Protein AF-A0A3P7LMU7-F1 (afdb_monomer_lite)

Foldseek 3Di:
DPVVVVCLCPVQQNPDCVVPDFWDDWDFPQDDVPDTDIDTDGDPSSVVSCLPRRVVSNVVCCVVVVHDDDDADDPVVVVVCVPPVVVVVVVVCVVVVHDDDDDHDPDLLLVLQQVLLVVVVVVQVVVCVVVVHDAFDWDADSSFIDTHPDDTHGSLLVCLLVVHDCVVPDGDDSVVNDDPVSVVVSVVSPPPDDDDDDDDD

Structure (mmCIF, N/CA/C/O backbone):
data_AF-A0A3P7LMU7-F1
#
_entry.id   AF-A0A3P7LMU7-F1
#
loop_
_atom_site.group_PDB
_atom_site.id
_atom_site.type_symbol
_atom_site.label_atom_id
_atom_site.label_alt_id
_atom_site.label_comp_id
_atom_site.label_asym_id
_atom_site.label_entity_id
_atom_site.label_seq_id
_atom_site.pdbx_PDB_ins_code
_atom_site.Cartn_x
_atom_site.Cartn_y
_atom_site.Cartn_z
_atom_site.occupancy
_atom_site.B_iso_or_equiv
_atom_site.auth_seq_id
_atom_site.auth_comp_id
_atom_site.auth_asym_id
_atom_site.auth_atom_id
_atom_site.pdbx_PDB_model_num
ATOM 1 N N . MET A 1 1 ? -26.182 -5.063 12.208 1.00 51.88 1 MET A N 1
ATOM 2 C CA . MET A 1 1 ? -24.805 -4.796 11.741 1.00 51.88 1 MET A CA 1
ATOM 3 C C . MET A 1 1 ? -24.409 -5.982 10.878 1.00 51.88 1 MET A C 1
ATOM 5 O O . MET A 1 1 ? -24.945 -7.054 11.130 1.00 51.88 1 MET A O 1
ATOM 9 N N . ASP A 1 2 ? -23.592 -5.814 9.837 1.00 65.56 2 ASP A N 1
ATOM 10 C CA . ASP A 1 2 ? -23.111 -6.974 9.072 1.00 65.56 2 ASP A CA 1
ATOM 11 C C . ASP A 1 2 ? -22.346 -7.898 10.026 1.00 65.56 2 ASP A C 1
ATOM 13 O O . ASP A 1 2 ? -21.395 -7.441 10.662 1.00 65.56 2 ASP A O 1
ATOM 17 N N . LYS A 1 3 ? -22.766 -9.165 10.143 1.00 76.19 3 LYS A N 1
ATOM 18 C CA . LYS A 1 3 ? -22.194 -10.152 11.081 1.00 76.19 3 LYS A CA 1
ATOM 19 C C . LYS A 1 3 ? -20.666 -10.222 10.979 1.00 76.19 3 LYS A C 1
ATOM 21 O O . LYS A 1 3 ? -19.974 -10.316 11.978 1.00 76.19 3 LYS A O 1
ATOM 26 N N . LEU A 1 4 ? -20.142 -10.048 9.768 1.00 74.19 4 LEU A N 1
ATOM 27 C CA . LEU A 1 4 ? -18.712 -10.014 9.477 1.00 74.19 4 LEU A CA 1
ATOM 28 C C . LEU A 1 4 ? -17.956 -8.876 10.186 1.00 74.19 4 LEU A C 1
ATOM 30 O O . LEU A 1 4 ? -16.828 -9.071 10.629 1.00 74.19 4 LEU A O 1
ATOM 34 N N . LEU A 1 5 ? -18.543 -7.681 10.283 1.00 77.44 5 LEU A N 1
ATOM 35 C CA . LEU A 1 5 ? -17.909 -6.554 10.977 1.00 77.44 5 LEU A CA 1
ATOM 36 C C . LEU A 1 5 ? -18.019 -6.694 12.492 1.00 77.44 5 LEU A C 1
ATOM 38 O O . LEU A 1 5 ? -17.134 -6.243 13.213 1.00 77.44 5 LEU A O 1
ATOM 42 N N . GLU A 1 6 ? -19.085 -7.325 12.968 1.00 81.31 6 GLU A N 1
ATOM 43 C CA . GLU A 1 6 ? -19.232 -7.666 14.378 1.00 81.31 6 GLU A CA 1
ATOM 44 C C . GLU A 1 6 ? -18.175 -8.697 14.789 1.00 81.31 6 GLU A C 1
ATOM 46 O O . GLU A 1 6 ? -17.371 -8.399 15.668 1.00 81.31 6 GLU A O 1
ATOM 51 N N . ASP A 1 7 ? -18.057 -9.803 14.047 1.00 80.31 7 ASP A N 1
ATOM 52 C CA . ASP A 1 7 ? -17.030 -10.831 14.250 1.00 80.31 7 ASP A CA 1
ATOM 53 C C . ASP A 1 7 ? -15.611 -10.233 14.150 1.00 80.31 7 ASP A C 1
ATOM 55 O O . ASP A 1 7 ? -14.725 -10.550 14.948 1.00 80.31 7 ASP A O 1
ATOM 59 N N . LEU A 1 8 ? -15.386 -9.300 13.214 1.00 79.75 8 LEU A N 1
ATOM 60 C CA . LEU A 1 8 ? -14.123 -8.566 13.128 1.00 79.75 8 LEU A CA 1
ATOM 61 C C . LEU A 1 8 ? -13.849 -7.777 14.412 1.00 79.75 8 LEU A C 1
ATOM 63 O O . LEU A 1 8 ? -12.741 -7.846 14.936 1.00 79.75 8 LEU A O 1
ATOM 67 N N . ALA A 1 9 ? -14.820 -7.022 14.925 1.00 82.94 9 ALA A N 1
ATOM 68 C CA . ALA A 1 9 ? -14.636 -6.246 16.145 1.00 82.94 9 ALA A CA 1
ATOM 69 C C . ALA A 1 9 ? -14.411 -7.132 17.373 1.00 82.94 9 ALA A C 1
ATOM 71 O O . ALA A 1 9 ? -13.505 -6.841 18.152 1.00 82.94 9 ALA A O 1
ATOM 72 N N . THR A 1 10 ? -15.222 -8.169 17.567 1.00 83.00 10 THR A N 1
ATOM 73 C CA . THR A 1 10 ? -15.293 -8.907 18.834 1.00 83.00 10 THR A CA 1
ATOM 74 C C . THR A 1 10 ? -14.369 -10.115 18.863 1.00 83.00 10 THR A C 1
ATOM 76 O O . THR A 1 10 ? -13.586 -10.253 19.799 1.00 83.00 10 THR A O 1
ATOM 79 N N . GLU A 1 11 ? -14.404 -10.955 17.831 1.00 81.00 11 GLU A N 1
ATOM 80 C CA . GLU A 1 11 ? -13.678 -12.229 17.811 1.00 81.00 11 GLU A CA 1
ATOM 81 C C . GLU A 1 11 ? -12.221 -12.039 17.383 1.00 81.00 11 GLU A C 1
ATOM 83 O O . GLU A 1 11 ? -11.302 -12.613 17.972 1.00 81.00 11 GLU A O 1
ATOM 88 N N . ILE A 1 12 ? -12.000 -11.196 16.370 1.00 79.81 12 ILE A N 1
ATOM 89 C CA . ILE A 1 12 ? -10.678 -11.008 15.762 1.00 79.81 12 ILE A CA 1
ATOM 90 C C . ILE A 1 12 ? -9.907 -9.905 16.484 1.00 79.81 12 ILE A C 1
ATOM 92 O O . ILE A 1 12 ? -8.813 -10.123 17.002 1.00 79.81 12 ILE A O 1
ATOM 96 N N . ILE A 1 13 ? -10.479 -8.702 16.519 1.00 85.19 13 ILE A N 1
ATOM 97 C CA . ILE A 1 13 ? -9.818 -7.509 17.052 1.00 85.19 13 ILE A CA 1
ATOM 98 C C . ILE A 1 13 ? -9.992 -7.395 18.566 1.00 85.19 13 ILE A C 1
ATOM 100 O O . ILE A 1 13 ? -9.208 -6.698 19.200 1.00 85.19 13 ILE A O 1
ATOM 104 N N . LYS A 1 14 ? -10.962 -8.096 19.166 1.00 88.75 14 LYS A N 1
ATOM 105 C CA . LYS A 1 14 ? -11.243 -8.065 20.613 1.00 88.75 14 LYS A CA 1
ATOM 106 C C . LYS A 1 14 ? -11.451 -6.644 21.144 1.00 88.75 14 LYS A C 1
ATOM 108 O O . LYS A 1 14 ? -10.990 -6.286 22.228 1.00 88.75 14 LYS A O 1
ATOM 113 N N . TYR A 1 15 ? -12.139 -5.817 20.361 1.00 89.31 15 TYR A N 1
ATOM 114 C CA . TYR A 1 15 ? -12.489 -4.458 20.739 1.00 89.31 15 TYR A CA 1
ATOM 115 C C . TYR A 1 15 ? -13.416 -4.466 21.969 1.00 89.31 15 TYR A C 1
ATOM 117 O O . TYR A 1 15 ? -14.425 -5.175 21.956 1.00 89.31 15 TYR A O 1
ATOM 125 N N . PRO A 1 16 ? -13.121 -3.691 23.032 1.00 88.50 16 PRO A N 1
ATOM 126 C CA . PRO A 1 16 ? -13.916 -3.725 24.255 1.00 88.50 16 PRO A CA 1
ATOM 127 C C . PRO A 1 16 ? -15.366 -3.295 24.018 1.00 88.50 16 PRO A C 1
ATOM 129 O O . PRO A 1 16 ? -15.624 -2.171 23.587 1.00 88.50 16 PRO A O 1
ATOM 132 N N . SER A 1 17 ? -16.317 -4.149 24.399 1.00 83.94 17 SER A N 1
ATOM 133 C CA . SER A 1 17 ? -17.759 -3.884 24.276 1.00 83.94 17 SER A CA 1
ATOM 134 C C . SER A 1 17 ? -18.217 -2.647 25.057 1.00 83.94 17 SER A C 1
ATOM 136 O O . SER A 1 17 ? -19.170 -1.976 24.662 1.00 83.94 17 SER A O 1
ATOM 138 N N . SER A 1 18 ? -17.497 -2.280 26.122 1.00 85.75 18 SER A N 1
ATOM 139 C CA . SER A 1 18 ? -17.734 -1.058 26.898 1.00 85.75 18 SER A CA 1
ATOM 140 C C . SER A 1 18 ? -17.503 0.237 26.112 1.00 85.75 18 SER A C 1
ATOM 142 O O . SER A 1 18 ? -18.016 1.280 26.512 1.00 85.75 18 SER A O 1
ATOM 144 N N . LYS A 1 19 ? -16.763 0.193 24.996 1.00 80.19 19 LYS A N 1
ATOM 145 C CA . LYS A 1 19 ? -16.502 1.356 24.131 1.00 80.19 19 LYS A CA 1
ATOM 146 C C . LYS A 1 19 ? -17.542 1.529 23.017 1.00 80.19 19 LYS A C 1
ATOM 148 O O . LYS A 1 19 ? -17.409 2.416 22.177 1.00 80.19 19 LYS A O 1
ATOM 153 N N . GLY A 1 20 ? -18.600 0.721 23.035 1.00 83.81 20 GLY A N 1
ATOM 154 C CA . GLY A 1 20 ? -19.714 0.822 22.102 1.00 83.81 20 GLY A CA 1
ATOM 155 C C . GLY A 1 20 ? -19.401 0.263 20.716 1.00 83.81 20 GLY A C 1
ATOM 156 O O . GLY A 1 20 ? -18.466 -0.511 20.525 1.00 83.81 20 GLY A O 1
ATOM 157 N N . ASN A 1 21 ? -20.234 0.628 19.739 1.00 84.19 21 ASN A N 1
ATOM 158 C CA . ASN A 1 21 ? -20.152 0.083 18.389 1.00 84.19 21 ASN A CA 1
ATOM 159 C C . ASN A 1 21 ? -19.007 0.739 17.580 1.00 84.19 21 ASN A C 1
ATOM 161 O O . ASN A 1 21 ? -19.051 1.952 17.354 1.00 84.19 21 ASN A O 1
ATOM 165 N N . PRO A 1 22 ? -18.025 -0.039 17.086 1.00 83.75 22 PRO A N 1
ATOM 166 C CA . PRO A 1 22 ? -16.897 0.492 16.327 1.00 83.75 22 PRO A CA 1
ATOM 167 C C . P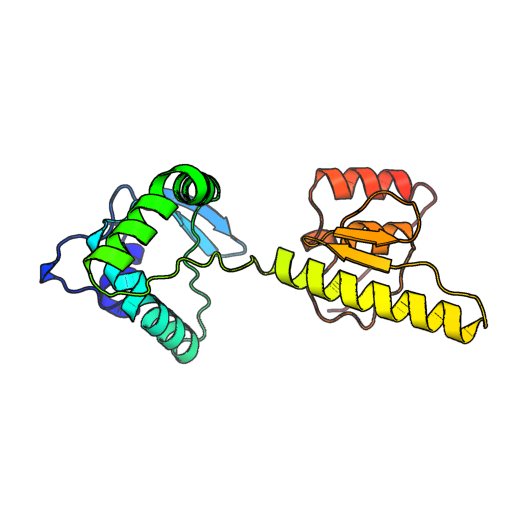RO A 1 22 ? -17.209 0.863 14.874 1.00 83.75 22 PRO A C 1
ATOM 169 O O . PRO A 1 22 ? -16.458 1.645 14.286 1.00 83.75 22 PRO A O 1
ATOM 172 N N . PHE A 1 23 ? -18.284 0.326 14.286 1.00 82.81 23 PHE A N 1
ATOM 173 C CA . PHE A 1 23 ? -18.569 0.444 12.856 1.00 82.81 23 PHE A CA 1
ATOM 174 C C . PHE A 1 23 ? -19.920 1.101 12.572 1.00 82.81 23 PHE A C 1
ATOM 176 O O . PHE A 1 23 ? -20.953 0.774 13.156 1.00 82.81 23 PHE A O 1
ATOM 183 N N . THR A 1 24 ? -19.939 1.993 11.586 1.00 79.00 24 THR A N 1
ATOM 184 C CA . THR A 1 24 ? -21.163 2.567 11.018 1.00 79.00 24 THR A CA 1
ATOM 185 C C . THR A 1 24 ? -21.110 2.512 9.496 1.00 79.00 24 THR A C 1
ATOM 187 O O . THR A 1 24 ? -20.035 2.417 8.907 1.00 79.00 24 THR A O 1
ATOM 190 N N . TRP A 1 25 ? -22.273 2.570 8.842 1.00 76.12 25 TRP A N 1
ATOM 191 C CA . TRP A 1 25 ? -22.374 2.570 7.374 1.00 76.12 25 TRP A CA 1
ATOM 192 C C . TRP A 1 25 ? -21.646 1.393 6.691 1.00 76.12 25 TRP A C 1
ATOM 194 O O . TRP A 1 25 ? -20.799 1.620 5.821 1.00 76.12 25 TRP A O 1
ATOM 204 N N . PRO A 1 26 ? -21.946 0.136 7.070 1.00 79.81 26 PRO A N 1
ATOM 205 C CA . PRO A 1 26 ? -21.439 -1.005 6.328 1.00 79.81 26 PRO A CA 1
ATOM 206 C C . PRO A 1 26 ? -22.038 -1.016 4.921 1.00 79.81 26 PRO A C 1
ATOM 208 O O . PRO A 1 26 ? -23.246 -0.856 4.747 1.00 79.81 26 PRO A O 1
ATOM 211 N N . ALA A 1 27 ? -21.189 -1.180 3.916 1.00 73.62 27 ALA A N 1
ATOM 212 C CA . ALA A 1 27 ? -21.617 -1.349 2.538 1.00 73.62 27 ALA A CA 1
ATOM 213 C C . ALA A 1 27 ? -20.673 -2.308 1.802 1.00 73.62 27 ALA A C 1
ATOM 215 O O . ALA A 1 27 ? -19.457 -2.245 2.019 1.00 73.62 27 ALA A O 1
ATOM 216 N N . PRO A 1 28 ? -21.190 -3.138 0.883 1.00 74.44 28 PRO A N 1
ATOM 217 C CA . PRO A 1 28 ? -20.350 -3.874 -0.048 1.00 74.44 28 PRO A CA 1
ATOM 218 C C . PRO A 1 28 ? -19.462 -2.909 -0.844 1.00 74.44 28 PRO A C 1
ATOM 220 O O . PRO A 1 28 ? -19.887 -1.818 -1.236 1.00 74.44 28 PRO A O 1
ATOM 223 N N . ALA A 1 29 ? -18.219 -3.309 -1.075 1.00 68.38 29 ALA A N 1
ATOM 224 C CA . ALA A 1 29 ? -17.205 -2.551 -1.804 1.00 68.38 29 ALA A CA 1
ATOM 225 C C . ALA A 1 29 ? -16.723 -3.289 -3.067 1.00 68.38 29 ALA A C 1
ATOM 227 O O . ALA A 1 29 ? -15.657 -2.978 -3.595 1.00 68.38 29 ALA A O 1
ATOM 228 N N . GLY A 1 30 ? -17.518 -4.244 -3.557 1.00 67.38 30 GLY A N 1
ATOM 229 C CA . GLY A 1 30 ? -17.197 -5.075 -4.717 1.00 67.38 30 GLY A CA 1
ATOM 230 C C . GLY A 1 30 ? -16.435 -6.347 -4.346 1.00 67.38 30 GLY A C 1
ATOM 231 O O . GLY A 1 30 ? -16.352 -6.715 -3.176 1.00 67.38 30 GLY A O 1
ATOM 232 N N . MET A 1 31 ? -15.904 -7.031 -5.357 1.00 55.88 31 MET A N 1
ATOM 233 C CA . MET A 1 31 ? -15.100 -8.244 -5.187 1.00 55.88 31 MET A CA 1
ATOM 234 C C . MET A 1 31 ? -13.613 -7.897 -5.230 1.00 55.88 31 MET A C 1
ATOM 236 O O . MET A 1 31 ? -13.177 -7.068 -6.030 1.00 55.88 31 MET A O 1
ATOM 240 N N . GLN A 1 32 ? -12.830 -8.548 -4.379 1.00 50.69 32 GLN A N 1
ATOM 241 C CA . GLN A 1 32 ? -11.377 -8.508 -4.402 1.00 50.69 32 GLN A CA 1
ATOM 242 C C . GLN A 1 32 ? -10.857 -9.946 -4.503 1.00 50.69 32 GLN A C 1
ATOM 244 O O . GLN A 1 32 ? -10.776 -10.658 -3.504 1.00 50.69 32 GLN A O 1
ATOM 249 N N . GLY A 1 33 ? -10.524 -10.370 -5.726 1.00 64.06 33 GLY A N 1
ATOM 250 C CA . GLY A 1 33 ? -10.343 -11.792 -6.030 1.00 64.06 33 GLY A CA 1
ATOM 251 C C . GLY A 1 33 ? -11.669 -12.537 -5.854 1.00 64.06 33 GLY A C 1
ATOM 252 O O . GLY A 1 33 ? -12.710 -12.031 -6.270 1.00 64.06 33 GLY A O 1
ATOM 253 N N . ASP A 1 34 ? -11.632 -13.675 -5.162 1.00 60.72 34 ASP A N 1
ATOM 254 C CA . ASP A 1 34 ? -12.823 -14.483 -4.853 1.00 60.72 34 ASP A CA 1
ATOM 255 C C . ASP A 1 34 ? -13.579 -14.016 -3.592 1.00 60.72 34 ASP A C 1
ATOM 257 O O . ASP A 1 34 ? -14.604 -14.590 -3.226 1.00 60.72 34 ASP A O 1
ATOM 261 N N . CYS A 1 35 ? -13.106 -12.962 -2.916 1.00 51.69 35 CYS A N 1
ATOM 262 C CA . CYS A 1 35 ? -13.681 -12.480 -1.660 1.00 51.69 35 CYS A CA 1
ATOM 263 C C . CYS A 1 35 ? -14.497 -11.195 -1.852 1.00 51.69 35 CYS A C 1
ATOM 265 O O . CYS A 1 35 ? -14.049 -10.248 -2.501 1.00 51.69 35 CYS A O 1
ATOM 267 N N . MET A 1 36 ? -15.664 -11.107 -1.207 1.00 62.81 36 MET A N 1
ATOM 268 C CA . MET A 1 36 ? -16.436 -9.864 -1.141 1.00 62.81 36 MET A CA 1
ATOM 269 C C . MET A 1 36 ? -15.767 -8.868 -0.186 1.00 62.81 36 MET A C 1
ATOM 271 O O . MET A 1 36 ? -15.542 -9.162 0.988 1.00 62.81 36 MET A O 1
ATOM 275 N N . ALA A 1 37 ? -15.459 -7.676 -0.689 1.00 65.94 37 ALA A N 1
ATOM 276 C CA . ALA A 1 37 ? -14.923 -6.580 0.099 1.00 65.94 37 ALA A CA 1
ATOM 277 C C . ALA A 1 37 ? -16.058 -5.767 0.732 1.00 65.94 37 ALA A C 1
ATOM 279 O O . ALA A 1 37 ? -17.105 -5.545 0.122 1.00 65.94 37 ALA A O 1
ATOM 280 N N . PHE A 1 38 ? -15.813 -5.250 1.935 1.00 68.12 38 PHE A N 1
ATOM 281 C CA . PHE A 1 38 ? -16.726 -4.358 2.645 1.00 68.12 38 PHE A CA 1
ATOM 282 C C . PHE A 1 38 ? -16.028 -3.046 2.989 1.00 68.12 38 PHE A C 1
ATOM 284 O O . PHE A 1 38 ? -14.836 -3.012 3.299 1.00 68.12 38 PHE A O 1
ATOM 291 N N . ARG A 1 39 ? -16.791 -1.954 2.958 1.00 69.31 39 ARG A N 1
ATOM 292 C CA . ARG A 1 39 ? -16.394 -0.653 3.500 1.00 69.31 39 ARG A CA 1
ATOM 293 C C . ARG A 1 39 ? -17.277 -0.314 4.691 1.00 69.31 39 ARG A C 1
ATOM 295 O O . ARG A 1 39 ? -18.480 -0.553 4.660 1.00 69.31 39 ARG A O 1
ATOM 302 N N . ALA A 1 40 ? -16.680 0.280 5.712 1.00 74.56 40 ALA A N 1
ATOM 303 C CA . ALA A 1 40 ? -17.387 0.814 6.865 1.00 74.56 40 ALA A CA 1
ATOM 304 C C . ALA A 1 40 ? -16.694 2.093 7.340 1.00 74.56 40 ALA A C 1
ATOM 306 O O . ALA A 1 40 ? -15.488 2.271 7.152 1.00 74.56 40 ALA A O 1
ATOM 307 N N . ARG A 1 41 ? -17.459 2.987 7.964 1.00 71.56 41 ARG A N 1
ATOM 308 C CA . ARG A 1 41 ? -16.913 4.080 8.768 1.00 71.56 41 ARG A CA 1
ATOM 309 C C . ARG A 1 41 ? -16.572 3.538 10.147 1.00 71.56 41 ARG A C 1
ATOM 311 O O . ARG A 1 41 ? -17.360 2.791 10.723 1.00 71.56 41 ARG A O 1
ATOM 318 N N . ILE A 1 42 ? -15.426 3.942 10.673 1.00 73.88 42 ILE A N 1
ATOM 319 C CA . ILE A 1 42 ? -14.971 3.535 12.001 1.00 73.88 42 ILE A CA 1
ATOM 320 C C . ILE A 1 42 ? -15.064 4.691 12.988 1.00 73.88 42 ILE A C 1
ATOM 322 O O . ILE A 1 42 ? -14.904 5.851 12.604 1.00 73.88 42 ILE A O 1
ATOM 326 N N . THR A 1 43 ? -15.302 4.380 14.259 1.00 74.44 43 THR A N 1
ATOM 327 C CA . THR A 1 43 ? -15.193 5.369 15.335 1.00 74.44 43 THR A CA 1
ATOM 328 C C . THR A 1 43 ? -13.729 5.690 15.631 1.00 74.44 43 THR A C 1
ATOM 330 O O . THR A 1 43 ? -12.825 4.884 15.389 1.00 74.44 43 THR A O 1
ATOM 333 N N . TYR A 1 44 ? -13.483 6.876 16.188 1.00 65.81 44 TYR A N 1
ATOM 334 C CA . TYR A 1 44 ? -12.137 7.284 16.593 1.00 65.81 44 TYR A CA 1
ATOM 335 C C . TYR A 1 44 ? -11.559 6.374 17.691 1.00 65.81 44 TYR A C 1
ATOM 337 O O . TYR A 1 44 ? -10.387 6.002 17.639 1.00 65.81 44 TYR A O 1
ATOM 345 N N . ASP A 1 45 ? -12.387 5.939 18.644 1.00 71.44 45 ASP A N 1
ATOM 346 C CA . ASP A 1 45 ? -11.961 5.028 19.710 1.00 71.44 45 ASP A CA 1
ATOM 347 C C . ASP A 1 45 ? -11.589 3.643 19.181 1.00 71.44 45 ASP A C 1
ATOM 349 O O . ASP A 1 45 ? -10.624 3.038 19.658 1.00 71.44 45 ASP A O 1
ATOM 353 N N . PHE A 1 46 ? -12.325 3.146 18.181 1.00 79.12 46 PHE A N 1
ATOM 354 C CA . PHE A 1 46 ? -11.953 1.922 17.482 1.00 79.12 46 PHE A CA 1
ATOM 355 C C . PHE A 1 46 ? -10.646 2.097 16.728 1.00 79.12 46 PHE A C 1
ATOM 357 O O . PHE A 1 46 ? -9.760 1.259 16.854 1.00 79.12 46 PHE A O 1
ATOM 364 N N . TRP A 1 47 ? -10.488 3.199 15.994 1.00 73.25 47 TRP A N 1
ATOM 365 C CA . TRP A 1 47 ? -9.249 3.496 15.285 1.00 73.25 47 TRP A CA 1
ATOM 366 C C . TRP A 1 47 ? -8.045 3.498 16.229 1.00 73.25 47 TRP A C 1
ATOM 368 O O . TRP A 1 47 ? -7.067 2.798 15.979 1.00 73.25 47 TRP A O 1
ATOM 378 N N . ARG A 1 48 ? -8.126 4.221 17.350 1.00 72.50 48 ARG A N 1
ATOM 379 C CA . ARG A 1 48 ? -7.043 4.286 18.338 1.00 72.50 48 ARG A CA 1
ATOM 380 C C . ARG A 1 48 ? -6.681 2.900 18.870 1.00 72.50 48 ARG A C 1
ATOM 382 O O . ARG A 1 48 ? -5.503 2.550 18.890 1.00 72.50 48 ARG A O 1
ATOM 389 N N . PHE A 1 49 ? -7.683 2.107 19.244 1.00 79.56 49 PHE A N 1
ATOM 390 C CA . PHE A 1 49 ? -7.480 0.738 19.715 1.00 79.56 49 PHE A CA 1
ATOM 391 C C . PHE A 1 49 ? -6.871 -0.160 18.630 1.00 79.56 49 PHE A C 1
ATOM 393 O O . PHE A 1 49 ? -5.887 -0.858 18.868 1.00 79.56 49 PHE A O 1
ATOM 400 N N . PHE A 1 50 ? -7.404 -0.099 17.410 1.00 77.94 50 PHE A N 1
ATOM 401 C CA . PHE A 1 50 ? -6.928 -0.883 16.276 1.00 77.94 50 PHE A CA 1
ATOM 402 C C . PHE A 1 50 ? -5.466 -0.564 15.943 1.00 77.94 50 PHE A C 1
ATOM 404 O O . PHE A 1 50 ? -4.675 -1.458 15.640 1.00 77.94 50 PHE A O 1
ATOM 411 N N . MET A 1 51 ? -5.082 0.710 16.049 1.00 73.50 51 MET A N 1
ATOM 412 C CA . MET A 1 51 ? -3.717 1.156 15.790 1.00 73.50 51 MET A CA 1
ATOM 413 C C . MET A 1 51 ? -2.713 0.672 16.842 1.00 73.50 51 MET A C 1
ATOM 415 O O . MET A 1 51 ? -1.563 0.431 16.469 1.00 73.50 51 MET A O 1
ATOM 419 N N . GLN A 1 52 ? -3.134 0.572 18.108 1.00 73.56 52 GLN A N 1
ATOM 420 C CA . GLN A 1 52 ? -2.298 0.197 19.255 1.00 73.56 52 GLN A CA 1
ATOM 421 C C . GLN A 1 52 ? -2.192 -1.322 19.433 1.00 73.56 52 GLN A C 1
ATOM 423 O O . GLN A 1 52 ? -1.094 -1.842 19.605 1.00 73.56 52 GLN A O 1
ATOM 428 N N . GLU A 1 53 ? -3.323 -2.024 19.366 1.00 79.06 53 GLU A N 1
ATOM 429 C CA . GLU A 1 53 ? -3.426 -3.443 19.730 1.00 79.06 53 GLU A CA 1
ATOM 430 C C . GLU A 1 53 ? -4.091 -4.270 18.627 1.00 79.06 53 GLU A C 1
ATOM 432 O O . GLU A 1 53 ? -3.615 -5.356 18.290 1.00 79.06 53 GLU A O 1
ATOM 437 N N . GLY A 1 54 ? -5.142 -3.738 17.997 1.00 73.81 54 GLY A N 1
ATOM 438 C CA . GLY A 1 54 ? -5.953 -4.509 17.051 1.00 73.81 54 GLY A CA 1
ATOM 439 C C . GLY A 1 54 ? -5.196 -5.021 15.825 1.00 73.81 54 GLY A C 1
ATOM 440 O O . GLY A 1 54 ? -5.461 -6.130 15.378 1.00 73.81 54 GLY A O 1
ATOM 441 N N . ARG A 1 55 ? -4.202 -4.287 15.306 1.00 73.50 55 ARG A N 1
ATOM 442 C CA . ARG A 1 55 ? -3.361 -4.780 14.199 1.00 73.50 55 ARG A CA 1
ATOM 443 C C . ARG A 1 55 ? -2.603 -6.055 14.541 1.00 73.50 55 ARG A C 1
ATOM 445 O O . ARG A 1 55 ? -2.559 -6.968 13.726 1.00 73.50 55 ARG A O 1
ATOM 452 N N . LYS A 1 56 ? -2.030 -6.124 15.743 1.00 77.50 56 LYS A N 1
ATOM 453 C CA . LYS A 1 56 ? -1.298 -7.310 16.191 1.00 77.50 56 LYS A CA 1
ATOM 454 C C . LYS A 1 56 ? -2.247 -8.501 16.336 1.00 77.50 56 LYS A C 1
ATOM 456 O O . LYS A 1 56 ? -1.909 -9.592 15.897 1.00 77.50 56 LYS A O 1
ATOM 461 N N . LEU A 1 57 ? -3.439 -8.268 16.886 1.00 77.31 57 LEU A N 1
ATOM 462 C CA . LEU A 1 57 ? -4.475 -9.294 17.035 1.00 77.31 57 LEU A CA 1
ATOM 463 C C . LEU A 1 57 ? -4.982 -9.805 15.677 1.00 77.31 57 LEU A C 1
ATOM 465 O O . LEU A 1 57 ? -5.130 -11.010 15.496 1.00 77.31 57 LEU A O 1
ATOM 469 N N . LEU A 1 58 ? -5.156 -8.911 14.699 1.00 75.12 58 LEU A N 1
ATOM 470 C CA . LEU A 1 58 ? -5.495 -9.280 13.322 1.00 75.12 58 LEU A CA 1
ATOM 471 C C . LEU A 1 58 ? -4.409 -10.153 12.682 1.00 75.12 58 LEU A C 1
ATOM 473 O O . LEU A 1 58 ? -4.715 -11.174 12.070 1.00 75.12 58 LEU A O 1
ATOM 477 N N . ASP A 1 59 ? -3.141 -9.769 12.843 1.00 69.19 59 ASP A N 1
ATOM 478 C CA . ASP A 1 59 ? -2.003 -10.517 12.304 1.00 69.19 59 ASP A CA 1
ATOM 479 C C . ASP A 1 59 ? -1.857 -11.896 12.961 1.00 69.19 59 ASP A C 1
ATOM 481 O O . ASP A 1 59 ? -1.557 -12.882 12.285 1.00 69.19 59 ASP A O 1
ATOM 485 N N . GLU A 1 60 ? -2.063 -11.985 14.276 1.00 75.00 60 GLU A N 1
ATOM 486 C CA . GLU A 1 60 ? -2.068 -13.248 15.018 1.00 75.00 60 GLU A CA 1
ATOM 487 C C . GLU A 1 60 ? -3.201 -14.161 14.555 1.00 75.00 60 GLU A C 1
ATOM 489 O O . GLU A 1 60 ? -2.959 -15.334 14.267 1.00 75.00 60 GLU A O 1
ATOM 494 N N . TYR A 1 61 ? -4.409 -13.615 14.409 1.00 73.75 61 TYR A N 1
ATOM 495 C CA . TYR A 1 61 ? -5.557 -14.353 13.899 1.00 73.75 61 TYR A CA 1
ATOM 496 C C . TYR A 1 61 ? -5.302 -14.887 12.484 1.00 73.75 61 TYR A C 1
ATOM 498 O O . TYR A 1 61 ? -5.523 -16.072 12.233 1.00 73.75 61 TYR A O 1
ATOM 506 N N . ASN A 1 62 ? -4.774 -14.049 11.585 1.00 68.38 62 ASN A N 1
ATOM 507 C CA . ASN A 1 62 ? -4.411 -14.445 10.222 1.00 68.38 62 ASN A CA 1
ATOM 508 C C . ASN A 1 62 ? -3.402 -15.606 10.217 1.00 68.38 62 ASN A C 1
ATOM 510 O O . ASN A 1 62 ? -3.589 -16.593 9.506 1.00 68.38 62 ASN A O 1
ATOM 514 N N . LYS A 1 63 ? -2.361 -15.539 11.060 1.00 71.25 63 LYS A N 1
ATOM 515 C CA . LYS A 1 63 ? -1.358 -16.611 11.189 1.00 71.25 63 LYS A CA 1
ATOM 516 C C . LYS A 1 63 ? -1.943 -17.914 11.731 1.00 71.25 63 LYS A C 1
ATOM 518 O O . LYS A 1 63 ? -1.551 -18.980 11.272 1.00 71.25 63 LYS A O 1
ATOM 523 N N . GLN A 1 64 ? -2.838 -17.833 12.714 1.00 70.25 64 GLN A N 1
ATOM 524 C CA . GLN A 1 64 ? -3.433 -19.008 13.356 1.00 70.25 64 GLN A CA 1
ATOM 525 C C . GLN A 1 64 ? -4.455 -19.713 12.463 1.00 70.25 64 GLN A C 1
ATOM 527 O O . GLN A 1 64 ? -4.544 -20.936 12.494 1.00 70.25 64 GLN A O 1
ATOM 532 N N . ASN A 1 65 ? -5.208 -18.952 11.669 1.00 64.69 65 ASN A N 1
ATOM 533 C CA . ASN A 1 65 ? -6.338 -19.471 10.897 1.00 64.69 65 ASN A CA 1
ATOM 534 C C . ASN A 1 65 ? -6.039 -19.607 9.396 1.00 64.69 65 ASN A C 1
ATOM 536 O O . ASN A 1 65 ? -6.908 -20.032 8.640 1.00 64.69 65 ASN A O 1
ATOM 540 N N . GLY A 1 66 ? -4.833 -19.239 8.948 1.00 60.94 66 GLY A N 1
ATOM 541 C CA . GLY A 1 66 ? -4.466 -19.260 7.529 1.00 60.94 66 GLY A CA 1
ATOM 542 C C . GLY A 1 66 ? -5.280 -18.276 6.681 1.00 60.94 66 GLY A C 1
ATOM 543 O O . GLY A 1 66 ? -5.493 -18.519 5.496 1.00 60.94 66 GLY A O 1
ATOM 544 N N . THR A 1 67 ? -5.768 -17.189 7.284 1.00 66.25 67 THR A N 1
ATOM 545 C CA . THR A 1 67 ? -6.583 -16.166 6.616 1.00 66.25 67 THR A CA 1
ATOM 546 C C . THR A 1 67 ? -5.734 -14.967 6.184 1.00 66.25 67 THR A C 1
ATOM 548 O O . THR A 1 67 ? -4.620 -14.760 6.667 1.00 66.25 67 THR A O 1
ATOM 551 N N . GLU A 1 68 ? -6.248 -14.163 5.246 1.00 62.38 68 GLU A N 1
ATOM 552 C CA . GLU A 1 68 ? -5.552 -12.975 4.729 1.00 62.38 68 GLU A CA 1
ATOM 553 C C . GLU A 1 68 ? -6.407 -11.698 4.841 1.00 62.38 68 GLU A C 1
ATOM 555 O O . GLU A 1 68 ? -6.618 -10.957 3.878 1.00 62.38 68 GLU A O 1
ATOM 560 N N . ILE A 1 69 ? -6.930 -11.428 6.039 1.00 64.50 69 ILE A N 1
ATOM 561 C CA . ILE A 1 69 ? -7.779 -10.257 6.286 1.00 64.50 69 ILE A CA 1
ATOM 562 C C . ILE A 1 69 ? -6.914 -8.990 6.315 1.00 64.50 69 ILE A C 1
ATOM 564 O O . ILE A 1 69 ? -5.950 -8.903 7.078 1.00 64.50 69 ILE A O 1
ATOM 568 N N . LYS A 1 70 ? -7.270 -7.982 5.502 1.00 64.88 70 LYS A N 1
ATOM 569 C CA . LYS A 1 70 ? -6.520 -6.719 5.358 1.00 64.88 70 LYS A CA 1
ATOM 570 C C . LYS A 1 70 ? -7.412 -5.505 5.610 1.00 64.88 70 LYS A C 1
ATOM 572 O O . LYS A 1 70 ? -8.389 -5.294 4.898 1.00 64.88 70 LYS A O 1
ATOM 577 N N . ALA A 1 71 ? -7.017 -4.638 6.542 1.00 62.91 71 ALA A N 1
ATOM 578 C CA . ALA A 1 71 ? -7.599 -3.304 6.685 1.00 62.91 71 ALA A CA 1
ATOM 579 C C . ALA A 1 71 ? -6.825 -2.301 5.812 1.00 62.91 71 ALA A C 1
ATOM 581 O O . ALA A 1 71 ? -5.614 -2.141 5.965 1.00 62.91 71 ALA A O 1
ATOM 582 N N . ARG A 1 72 ? -7.508 -1.612 4.888 1.00 59.97 72 ARG A N 1
ATOM 583 C CA . ARG A 1 72 ? -6.898 -0.586 4.024 1.00 59.97 72 ARG A CA 1
ATOM 584 C C . ARG A 1 72 ? -7.476 0.792 4.317 1.00 59.97 72 ARG A C 1
ATOM 586 O O . ARG A 1 72 ? -8.687 0.969 4.372 1.00 59.97 72 ARG A O 1
ATOM 593 N N . ILE A 1 73 ? -6.590 1.775 4.435 1.00 64.19 73 ILE A N 1
ATOM 594 C CA . ILE A 1 73 ? -6.951 3.193 4.499 1.00 64.19 73 ILE A CA 1
ATOM 595 C C . ILE A 1 73 ? -7.143 3.705 3.069 1.00 64.19 73 ILE A C 1
ATOM 597 O O . ILE A 1 73 ? -6.320 3.420 2.192 1.00 64.19 73 ILE A O 1
ATOM 601 N N . THR A 1 74 ? -8.213 4.462 2.824 1.00 58.00 74 THR A N 1
ATOM 602 C CA . THR A 1 74 ? -8.472 5.049 1.503 1.00 58.00 74 THR A CA 1
ATOM 603 C C . THR A 1 74 ? -7.439 6.123 1.155 1.00 58.00 74 THR A C 1
ATOM 605 O O . THR A 1 74 ? -6.844 6.767 2.023 1.00 58.00 74 THR A O 1
ATOM 608 N N . TYR A 1 75 ? -7.214 6.326 -0.145 1.00 52.62 75 TYR A N 1
ATOM 609 C CA . TYR A 1 75 ? -6.294 7.353 -0.638 1.00 52.62 75 TYR A CA 1
ATOM 610 C C . TYR A 1 75 ? -6.724 8.768 -0.220 1.00 52.62 75 TYR A C 1
ATOM 612 O O . TYR A 1 75 ? -5.875 9.566 0.176 1.00 52.62 75 TYR A O 1
ATOM 620 N N . ASP A 1 76 ? -8.028 9.048 -0.236 1.00 52.94 76 ASP A N 1
ATOM 621 C CA . ASP A 1 76 ? -8.573 10.362 0.116 1.00 52.94 76 ASP A CA 1
ATOM 622 C C . ASP A 1 76 ? -8.381 10.689 1.598 1.00 52.94 76 ASP A C 1
ATOM 624 O O . ASP A 1 76 ? -7.963 11.797 1.932 1.00 52.94 76 ASP A O 1
ATOM 628 N N . PHE A 1 77 ? -8.569 9.704 2.483 1.00 63.09 77 PHE A N 1
ATOM 629 C CA . PHE A 1 77 ? -8.258 9.868 3.902 1.00 63.09 77 PHE A CA 1
ATOM 630 C C . PHE A 1 77 ? -6.762 10.109 4.112 1.00 63.09 77 PHE A C 1
ATOM 632 O O . PHE A 1 77 ? -6.376 11.010 4.847 1.00 63.09 77 PHE A O 1
ATOM 639 N N . TRP A 1 78 ? -5.899 9.345 3.433 1.00 63.38 78 TRP A N 1
ATOM 640 C CA . TRP A 1 78 ? -4.452 9.547 3.525 1.00 63.38 78 TRP A CA 1
ATOM 641 C C . TRP A 1 78 ? -4.036 10.953 3.073 1.00 63.38 78 TRP A C 1
ATOM 643 O O . TRP A 1 78 ? -3.182 11.579 3.696 1.00 63.38 78 TRP A O 1
ATOM 653 N N . LYS A 1 79 ? -4.644 11.463 1.998 1.00 56.25 79 LYS A N 1
ATOM 654 C CA . LYS A 1 79 ? -4.390 12.814 1.492 1.00 56.25 79 LYS A CA 1
ATOM 655 C C . LYS A 1 79 ? -4.817 13.879 2.506 1.00 56.25 79 LYS A C 1
ATOM 657 O O . LYS A 1 79 ? -4.015 14.763 2.795 1.00 56.25 79 LYS A O 1
ATOM 662 N N . PHE A 1 80 ? -6.017 13.752 3.070 1.00 61.19 80 PHE A N 1
ATOM 663 C CA . PHE A 1 80 ? -6.532 14.645 4.110 1.00 61.19 80 PHE A CA 1
ATOM 664 C C . PHE A 1 80 ? -5.656 14.626 5.373 1.00 61.19 80 PHE A C 1
ATOM 666 O O . PHE A 1 80 ? -5.181 15.670 5.817 1.00 61.19 80 PHE A O 1
ATOM 673 N N . PHE A 1 81 ? -5.322 13.433 5.876 1.00 63.47 81 PHE A N 1
ATOM 674 C CA . PHE A 1 81 ? -4.441 13.256 7.031 1.00 63.47 81 PHE A CA 1
ATOM 675 C C . PHE A 1 81 ? -3.075 13.926 6.825 1.00 63.47 81 PHE A C 1
ATOM 677 O O . PHE A 1 81 ? -2.567 14.621 7.703 1.00 63.47 81 PHE A O 1
ATOM 684 N N . MET A 1 82 ? -2.479 13.764 5.640 1.00 61.78 82 MET A N 1
ATOM 685 C CA . MET A 1 82 ? -1.187 14.374 5.318 1.00 61.78 82 MET A CA 1
ATOM 686 C C . MET A 1 82 ? -1.241 15.904 5.190 1.00 61.78 82 MET A C 1
ATOM 688 O O . MET A 1 82 ? -0.202 16.544 5.357 1.00 61.78 82 MET A O 1
ATOM 692 N N . GLN A 1 83 ? -2.404 16.482 4.876 1.00 64.62 83 GLN A N 1
ATOM 693 C CA . GLN A 1 83 ? -2.580 17.926 4.695 1.00 64.62 83 GLN A CA 1
ATOM 694 C C . GLN A 1 83 ? -2.927 18.647 6.000 1.00 64.62 83 GLN A C 1
ATOM 696 O O . GLN A 1 83 ? -2.325 19.682 6.289 1.00 64.62 83 GLN A O 1
ATOM 701 N N . GLU A 1 84 ? -3.853 18.103 6.788 1.00 65.38 84 GLU A N 1
ATOM 702 C CA . GLU A 1 84 ? -4.455 18.826 7.915 1.0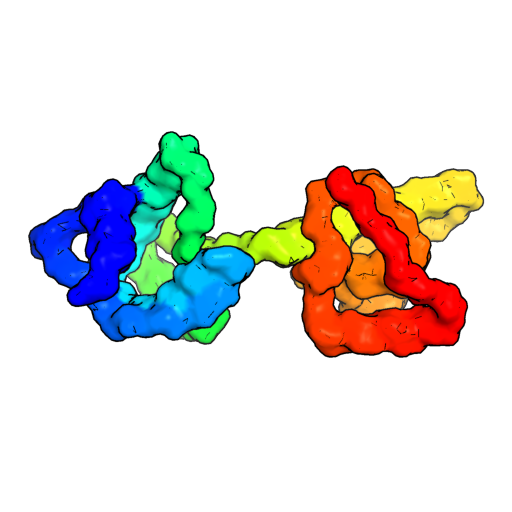0 65.38 84 GLU A CA 1
ATOM 703 C C . GLU A 1 84 ? -4.159 18.169 9.268 1.00 65.38 84 GLU A C 1
ATOM 705 O O . GLU A 1 84 ? -3.752 18.842 10.215 1.00 65.38 84 GLU A O 1
ATOM 710 N N . GLU A 1 85 ? -4.262 16.844 9.363 1.00 60.03 85 GLU A N 1
ATOM 711 C CA . GLU A 1 85 ? -4.244 16.163 10.664 1.00 60.03 85 GLU A CA 1
ATOM 712 C C . GLU A 1 85 ? -2.853 15.744 11.146 1.00 60.03 85 GLU A C 1
ATOM 714 O O . GLU A 1 85 ? -2.652 15.531 12.340 1.00 60.03 85 GLU A O 1
ATOM 719 N N . ARG A 1 86 ? -1.853 15.673 10.258 1.00 60.50 86 ARG A N 1
ATOM 720 C CA . ARG A 1 86 ? -0.472 15.356 10.652 1.00 60.50 86 ARG A CA 1
ATOM 721 C C . ARG A 1 86 ? 0.071 16.365 11.667 1.00 60.50 86 ARG A C 1
ATOM 723 O O . ARG A 1 86 ? 0.756 15.973 12.604 1.00 60.50 86 ARG A O 1
ATOM 730 N N . LYS A 1 87 ? -0.268 17.649 11.501 1.00 72.00 87 LYS A N 1
ATOM 731 C CA . LYS A 1 87 ? 0.119 18.711 12.442 1.00 72.00 87 LYS A CA 1
ATOM 732 C C . LYS A 1 87 ? -0.563 18.542 13.798 1.00 72.00 87 LYS A C 1
ATOM 734 O O . LYS A 1 87 ? 0.107 18.648 14.816 1.00 72.00 87 LYS A O 1
ATOM 739 N N . LEU A 1 88 ? -1.854 18.208 13.803 1.00 68.69 88 LEU A N 1
ATOM 740 C CA . LEU A 1 88 ? -2.613 17.945 15.028 1.00 68.69 88 LEU A CA 1
ATOM 741 C C . LEU A 1 88 ? -2.070 16.722 15.779 1.00 68.69 88 LEU A C 1
ATOM 743 O O . LEU A 1 88 ? -1.955 16.748 17.002 1.00 68.69 88 LEU A O 1
ATOM 747 N N . LEU A 1 89 ? -1.672 15.670 15.056 1.00 56.22 89 LEU A N 1
ATOM 748 C CA . LEU A 1 89 ? -1.026 14.501 15.651 1.00 56.22 89 LEU A CA 1
ATOM 749 C C . LEU A 1 89 ? 0.350 14.845 16.240 1.00 56.22 89 LEU A C 1
ATOM 751 O O . LEU A 1 89 ? 0.678 14.386 17.333 1.00 56.22 89 LEU A O 1
ATOM 755 N N . ASP A 1 90 ? 1.142 15.668 15.550 1.00 64.25 90 ASP A N 1
ATOM 756 C CA . ASP A 1 90 ? 2.439 16.137 16.048 1.00 64.25 90 ASP A CA 1
ATOM 757 C C . ASP A 1 90 ? 2.284 17.021 17.301 1.00 64.25 90 ASP A C 1
ATOM 759 O O . ASP A 1 90 ? 3.064 16.905 18.248 1.00 64.25 90 ASP A O 1
ATOM 763 N N . GLU A 1 91 ? 1.269 17.885 17.341 1.00 73.19 91 GLU A N 1
ATOM 764 C CA . GLU A 1 91 ? 0.927 18.701 18.513 1.00 73.19 91 GLU A CA 1
ATOM 765 C C . GLU A 1 91 ? 0.460 17.842 19.689 1.00 73.19 91 GLU A C 1
ATOM 767 O O . GLU A 1 91 ? 0.946 18.014 20.807 1.00 73.19 91 GLU A O 1
ATOM 772 N N . TYR A 1 92 ? -0.404 16.859 19.433 1.00 58.56 92 TYR A N 1
ATOM 773 C CA . TYR A 1 92 ? -0.836 15.891 20.437 1.00 58.56 92 TYR A CA 1
ATOM 774 C C . TYR A 1 92 ? 0.348 15.101 21.010 1.00 58.56 92 TYR A C 1
ATOM 776 O O . TYR A 1 92 ? 0.474 14.973 22.230 1.00 58.56 92 TYR A O 1
ATOM 784 N N . ASN A 1 93 ? 1.244 14.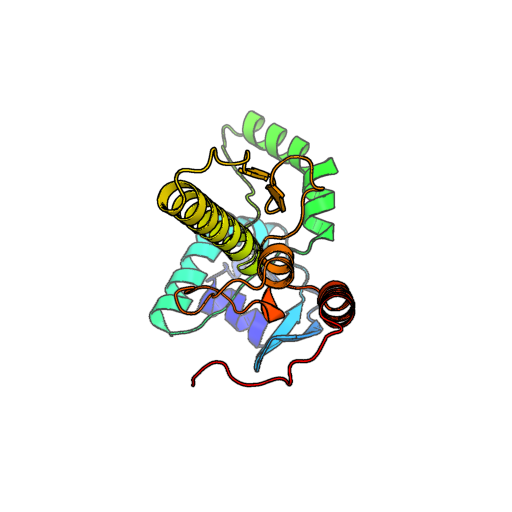614 20.145 1.00 51.78 93 ASN A N 1
ATOM 785 C CA . ASN A 1 93 ? 2.458 13.900 20.539 1.00 51.78 93 ASN A CA 1
ATOM 786 C C . ASN A 1 93 ? 3.325 14.748 21.482 1.00 51.78 93 ASN A C 1
ATOM 788 O O . ASN A 1 93 ? 3.736 14.268 22.539 1.00 51.78 93 ASN A O 1
ATOM 792 N N . LYS A 1 94 ? 3.526 16.032 21.151 1.00 72.50 94 LYS A N 1
ATOM 793 C CA . LYS A 1 94 ? 4.266 16.988 21.993 1.00 72.50 94 LYS A CA 1
ATOM 794 C C . LYS A 1 94 ? 3.592 17.243 23.338 1.00 72.50 94 LYS A C 1
ATOM 796 O O . LYS A 1 94 ? 4.274 17.252 24.356 1.00 72.50 94 LYS A O 1
ATOM 801 N N . GLN A 1 95 ? 2.278 17.453 23.349 1.00 64.12 95 GLN A N 1
ATOM 802 C CA . GLN A 1 95 ? 1.529 17.770 24.570 1.00 64.12 95 GLN A CA 1
ATOM 803 C C . GLN A 1 95 ? 1.450 16.590 25.541 1.00 64.12 95 GLN A C 1
ATOM 805 O O . GLN A 1 95 ? 1.441 16.790 26.750 1.00 64.12 95 GLN A O 1
ATOM 810 N N . ASN A 1 96 ? 1.399 15.366 25.017 1.00 53.91 96 ASN A N 1
ATOM 811 C CA . ASN 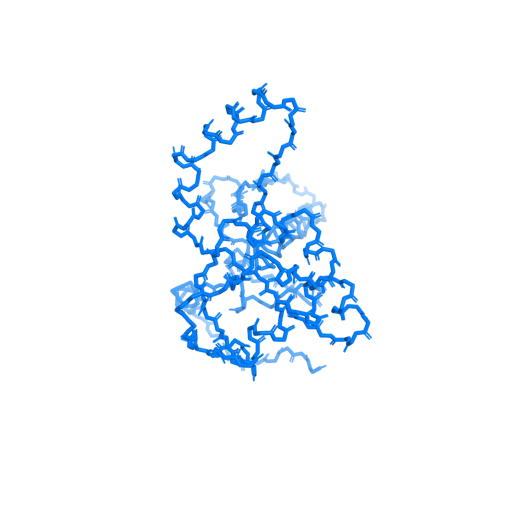A 1 96 ? 1.162 14.166 25.818 1.00 53.91 96 ASN A CA 1
ATOM 812 C C . ASN A 1 96 ? 2.429 13.323 26.030 1.00 53.91 96 ASN A C 1
ATOM 814 O O . ASN A 1 96 ? 2.343 12.244 26.610 1.00 53.91 96 ASN A O 1
ATOM 818 N N . GLY A 1 97 ? 3.592 13.773 25.540 1.00 56.50 97 GLY A N 1
ATOM 819 C CA . GLY A 1 97 ? 4.845 13.016 25.626 1.00 56.50 97 GLY A CA 1
ATOM 820 C C . GLY A 1 97 ? 4.776 11.661 24.914 1.00 56.50 97 GLY A C 1
ATOM 821 O O . GLY A 1 97 ? 5.352 10.684 25.384 1.00 56.50 97 GLY A O 1
ATOM 822 N N . THR A 1 98 ? 4.031 11.583 23.809 1.00 49.38 98 THR A N 1
ATOM 823 C CA . THR A 1 98 ? 3.842 10.347 23.031 1.00 49.38 98 THR A CA 1
ATOM 824 C C . THR A 1 98 ? 4.555 10.428 21.682 1.00 49.38 98 THR A C 1
ATOM 826 O O . THR A 1 98 ? 4.894 11.510 21.209 1.00 49.38 98 THR A O 1
ATOM 829 N N . GLU A 1 99 ? 4.801 9.276 21.051 1.00 45.78 99 GLU A N 1
ATOM 830 C CA . GLU A 1 99 ? 5.437 9.193 19.729 1.00 45.78 99 GLU A CA 1
ATOM 831 C C . GLU A 1 99 ? 4.595 8.344 18.766 1.00 45.78 99 GLU A C 1
ATOM 833 O O . GLU A 1 99 ? 5.001 7.293 18.264 1.00 45.78 99 GLU A O 1
ATOM 838 N N . ILE A 1 100 ? 3.363 8.786 18.522 1.00 42.69 100 ILE A N 1
ATOM 839 C CA . ILE A 1 100 ? 2.443 8.098 17.619 1.00 42.69 100 ILE A CA 1
ATOM 840 C C . ILE A 1 100 ? 2.835 8.418 16.173 1.00 42.69 100 ILE A C 1
ATOM 842 O O . ILE A 1 100 ? 2.809 9.574 15.752 1.00 42.69 100 ILE A O 1
ATOM 846 N N . LYS A 1 101 ? 3.164 7.382 15.392 1.00 50.50 101 LYS A N 1
ATOM 847 C CA . LYS A 1 101 ? 3.498 7.488 13.963 1.00 50.50 101 LYS A CA 1
ATOM 848 C C . LYS A 1 101 ? 2.455 6.768 13.116 1.00 50.50 101 LYS A C 1
ATOM 850 O O . LYS A 1 101 ? 2.196 5.583 13.312 1.00 50.50 101 LYS A O 1
ATOM 855 N N . VAL A 1 102 ? 1.891 7.467 12.133 1.00 47.34 102 VAL A N 1
ATOM 856 C CA . VAL A 1 102 ? 0.999 6.869 11.131 1.00 47.34 102 VAL A CA 1
ATOM 857 C C . VAL A 1 102 ? 1.805 6.621 9.861 1.00 47.34 102 VAL A C 1
ATOM 859 O O . VAL A 1 102 ? 2.154 7.551 9.137 1.00 47.34 102 VAL A O 1
ATOM 862 N N . ASN A 1 103 ? 2.101 5.353 9.589 1.00 45.94 103 ASN A N 1
ATOM 863 C CA . ASN A 1 103 ? 2.776 4.937 8.366 1.00 45.94 103 ASN A CA 1
ATOM 864 C C . ASN A 1 103 ? 1.756 4.332 7.403 1.00 45.94 103 ASN A C 1
ATOM 866 O O . ASN A 1 103 ? 0.999 3.436 7.777 1.00 45.94 103 ASN A O 1
ATOM 870 N N . ARG A 1 104 ? 1.758 4.784 6.146 1.00 47.50 104 ARG A N 1
ATOM 871 C CA . ARG A 1 104 ? 1.040 4.082 5.083 1.00 47.50 104 ARG A CA 1
ATOM 872 C C . ARG A 1 104 ? 1.817 2.826 4.743 1.00 47.50 104 ARG A C 1
ATOM 874 O O . ARG A 1 104 ? 2.949 2.908 4.264 1.00 47.50 104 ARG A O 1
ATOM 881 N N . GLU A 1 105 ? 1.201 1.672 4.943 1.00 46.06 105 GLU A N 1
ATOM 882 C CA . GLU A 1 105 ? 1.770 0.451 4.409 1.00 46.06 105 GLU A CA 1
ATOM 883 C C . GLU A 1 105 ? 1.768 0.539 2.877 1.00 46.06 105 GLU A C 1
ATOM 885 O O . GLU A 1 105 ? 0.734 0.786 2.246 1.00 46.06 105 GLU A O 1
ATOM 890 N N . LYS A 1 106 ? 2.949 0.404 2.260 1.00 49.75 106 LYS A N 1
ATOM 891 C CA . LYS A 1 106 ? 3.039 0.320 0.802 1.00 49.75 106 LYS A CA 1
ATOM 892 C C . LYS A 1 106 ? 2.242 -0.900 0.349 1.00 49.75 106 LYS A C 1
ATOM 894 O O . LYS A 1 106 ? 2.492 -2.011 0.816 1.00 49.75 106 LYS A O 1
ATOM 899 N N . ILE A 1 107 ? 1.310 -0.677 -0.573 1.00 59.88 107 ILE A N 1
ATOM 900 C CA . ILE A 1 107 ? 0.543 -1.743 -1.223 1.00 59.88 107 ILE A CA 1
ATOM 901 C C . ILE A 1 107 ? 1.547 -2.708 -1.868 1.00 59.88 107 ILE A C 1
ATOM 903 O O . ILE A 1 107 ? 2.570 -2.248 -2.381 1.00 59.88 107 ILE A O 1
ATOM 907 N N . LEU A 1 108 ? 1.266 -4.015 -1.838 1.00 60.44 108 LEU A N 1
ATOM 908 C CA . LEU A 1 108 ? 2.131 -5.066 -2.394 1.00 60.44 108 LEU A CA 1
ATOM 909 C C . LEU A 1 108 ? 2.676 -4.690 -3.783 1.00 60.44 108 LEU A C 1
ATOM 911 O O . LEU A 1 108 ? 3.880 -4.739 -3.998 1.00 60.44 108 LEU A O 1
ATOM 915 N N . THR A 1 109 ? 1.819 -4.149 -4.652 1.00 70.62 109 THR A N 1
ATOM 916 C CA . THR A 1 109 ? 2.166 -3.625 -5.982 1.00 70.62 109 THR A CA 1
ATOM 917 C C . THR A 1 109 ? 3.287 -2.577 -5.959 1.00 70.62 109 THR A C 1
ATOM 919 O O . THR A 1 109 ? 4.197 -2.628 -6.774 1.00 70.62 109 THR A O 1
ATOM 922 N N . SER A 1 110 ? 3.275 -1.626 -5.018 1.00 71.62 110 SER A N 1
ATOM 923 C CA . SER A 1 110 ? 4.332 -0.605 -4.902 1.00 71.62 110 SER A CA 1
ATOM 924 C C . SER A 1 110 ? 5.637 -1.184 -4.352 1.00 71.62 110 SER A C 1
ATOM 926 O O . SER A 1 110 ? 6.708 -0.766 -4.789 1.00 71.62 110 SER A O 1
ATOM 928 N N . LYS A 1 111 ? 5.563 -2.150 -3.423 1.00 78.31 111 LYS A N 1
ATOM 929 C CA . LYS A 1 111 ? 6.750 -2.871 -2.929 1.00 78.31 111 LYS A CA 1
ATOM 930 C C . LYS A 1 111 ? 7.390 -3.693 -4.055 1.00 78.31 111 LYS A C 1
ATOM 932 O O . LYS A 1 111 ? 8.609 -3.669 -4.202 1.00 78.31 111 LYS A O 1
ATOM 937 N N . ASP A 1 112 ? 6.579 -4.360 -4.870 1.00 83.31 112 ASP A N 1
ATOM 938 C CA . ASP A 1 112 ? 7.072 -5.170 -5.983 1.00 83.31 112 ASP A CA 1
ATOM 939 C C . ASP A 1 112 ? 7.557 -4.335 -7.167 1.00 83.31 112 ASP A C 1
ATOM 941 O O . ASP A 1 112 ? 8.548 -4.717 -7.776 1.00 83.31 112 ASP A O 1
ATOM 945 N N . GLN A 1 113 ? 6.992 -3.148 -7.423 1.00 87.00 113 GLN A N 1
ATOM 946 C CA . GLN A 1 113 ? 7.600 -2.182 -8.349 1.00 87.00 113 GLN A CA 1
ATOM 947 C C . GLN A 1 113 ? 9.008 -1.778 -7.881 1.00 87.00 113 GLN A C 1
ATOM 949 O O . GLN A 1 113 ? 9.949 -1.816 -8.667 1.00 87.00 113 GLN A O 1
ATOM 954 N N . ASP A 1 114 ? 9.201 -1.458 -6.595 1.00 88.88 114 ASP A N 1
ATOM 955 C CA . ASP A 1 114 ? 10.537 -1.129 -6.073 1.00 88.88 114 ASP A CA 1
ATOM 956 C C . ASP A 1 114 ? 11.522 -2.303 -6.239 1.00 88.88 114 ASP A C 1
ATOM 958 O O . ASP A 1 114 ? 12.652 -2.110 -6.693 1.00 88.88 114 ASP A O 1
ATOM 962 N N . ARG A 1 115 ? 11.091 -3.530 -5.912 1.00 91.81 115 ARG A N 1
ATOM 963 C CA . ARG A 1 115 ? 11.903 -4.749 -6.068 1.00 91.81 115 ARG A CA 1
ATOM 964 C C . ARG A 1 115 ? 12.233 -5.038 -7.532 1.00 91.81 115 ARG A C 1
ATOM 966 O O . ARG A 1 115 ? 13.392 -5.317 -7.832 1.00 91.81 115 ARG A O 1
ATOM 973 N N . LEU A 1 116 ? 11.256 -4.923 -8.429 1.00 92.12 116 LEU A N 1
ATOM 974 C CA . LEU A 1 116 ? 11.444 -5.104 -9.865 1.00 92.12 116 LEU A CA 1
ATOM 975 C C . LEU A 1 116 ? 12.411 -4.052 -10.419 1.00 92.12 116 LEU A C 1
ATOM 977 O O . LEU A 1 116 ? 13.318 -4.384 -11.170 1.00 92.12 116 LEU A O 1
ATOM 981 N N . GLY A 1 117 ? 12.307 -2.795 -9.981 1.00 93.56 117 GLY A N 1
ATOM 982 C CA . GLY A 1 117 ? 13.243 -1.739 -10.370 1.00 93.56 117 GLY A CA 1
ATOM 983 C C . GLY A 1 117 ? 14.687 -2.033 -9.951 1.00 93.56 117 GLY A C 1
ATOM 984 O O . GLY A 1 117 ? 15.621 -1.802 -10.721 1.00 93.56 117 GLY A O 1
ATOM 985 N N . LEU A 1 118 ? 14.889 -2.585 -8.749 1.00 93.88 118 LEU A N 1
ATOM 986 C CA . LEU A 1 118 ? 16.209 -3.039 -8.298 1.00 93.88 118 LEU A CA 1
ATOM 987 C C . LEU A 1 118 ? 16.713 -4.247 -9.099 1.00 93.88 118 LEU A C 1
ATOM 989 O O . LEU A 1 118 ? 17.900 -4.301 -9.426 1.00 93.88 118 LEU A O 1
ATOM 993 N N . TYR A 1 119 ? 15.822 -5.183 -9.427 1.00 93.50 119 TYR A N 1
ATOM 994 C CA . TYR A 1 119 ? 16.125 -6.360 -10.237 1.00 93.50 119 TYR A CA 1
ATOM 995 C C . TYR A 1 119 ? 16.568 -5.973 -11.655 1.00 93.50 119 TYR A C 1
ATOM 997 O O . TYR A 1 119 ? 17.672 -6.326 -12.066 1.00 93.50 119 TYR A O 1
ATOM 1005 N N . ILE A 1 120 ? 15.791 -5.131 -12.343 1.00 93.25 120 ILE A N 1
ATOM 1006 C CA . ILE A 1 120 ? 16.116 -4.589 -13.671 1.00 93.25 120 ILE A CA 1
ATOM 1007 C C . ILE A 1 120 ? 17.464 -3.866 -13.644 1.00 93.25 120 ILE A C 1
ATOM 1009 O O . ILE A 1 120 ? 18.332 -4.108 -14.480 1.00 93.25 120 ILE A O 1
ATOM 1013 N N . ARG A 1 121 ? 17.690 -3.009 -12.638 1.00 93.31 121 ARG A N 1
ATOM 1014 C CA . ARG A 1 121 ? 18.967 -2.302 -12.475 1.00 93.31 121 ARG A CA 1
ATOM 1015 C C . ARG A 1 121 ? 20.149 -3.264 -12.363 1.00 93.31 121 ARG A C 1
ATOM 1017 O O . ARG A 1 121 ? 21.219 -2.959 -12.890 1.00 93.31 121 ARG A O 1
ATOM 1024 N N . LYS A 1 122 ? 19.986 -4.378 -11.645 1.00 92.81 122 LYS A N 1
ATOM 1025 C CA . LYS A 1 122 ? 21.020 -5.411 -11.520 1.00 92.81 122 LYS A CA 1
ATOM 1026 C C . LYS A 1 122 ? 21.289 -6.066 -12.876 1.00 92.81 122 LYS A C 1
ATOM 1028 O O . LYS A 1 122 ? 22.443 -6.073 -13.289 1.00 92.81 122 LYS A O 1
ATOM 1033 N N . MET A 1 123 ? 20.245 -6.512 -13.576 1.00 91.69 123 MET A N 1
ATOM 1034 C CA . MET A 1 123 ? 20.372 -7.156 -14.889 1.00 91.69 123 MET A CA 1
ATOM 1035 C C . MET A 1 123 ? 21.070 -6.259 -15.911 1.00 91.69 123 MET A C 1
ATOM 1037 O O . MET A 1 123 ? 22.038 -6.678 -16.536 1.00 91.69 123 MET A O 1
ATOM 1041 N N . ILE A 1 124 ? 20.651 -4.993 -16.023 1.00 90.56 124 ILE A N 1
ATOM 1042 C CA . ILE A 1 124 ? 21.277 -4.048 -16.956 1.00 90.56 124 ILE A CA 1
ATOM 1043 C C . ILE A 1 124 ? 22.766 -3.894 -16.621 1.00 90.56 124 ILE A C 1
ATOM 1045 O O . ILE A 1 124 ? 23.617 -4.001 -17.498 1.00 90.56 124 ILE A O 1
ATOM 1049 N N . LYS A 1 125 ? 23.120 -3.698 -15.344 1.00 90.62 125 LYS A N 1
ATOM 1050 C CA . LYS A 1 125 ? 24.531 -3.581 -14.939 1.00 90.62 125 LYS A CA 1
ATOM 1051 C C . LYS A 1 125 ? 25.352 -4.831 -15.260 1.00 90.62 125 LYS A C 1
ATOM 1053 O O . LYS A 1 125 ? 26.516 -4.696 -15.633 1.00 90.62 125 LYS A O 1
ATOM 1058 N N . GLU A 1 126 ? 24.777 -6.017 -15.085 1.00 90.88 126 GLU A N 1
ATOM 1059 C CA . GLU A 1 126 ? 25.428 -7.285 -15.421 1.00 90.88 126 GLU A CA 1
ATOM 1060 C C . GLU A 1 126 ? 25.673 -7.403 -16.928 1.00 90.88 126 GLU A C 1
ATOM 1062 O O . GLU A 1 126 ? 26.779 -7.768 -17.324 1.00 90.88 126 GLU A O 1
ATOM 1067 N N . GLU A 1 127 ? 24.718 -6.984 -17.759 1.00 89.50 127 GLU A N 1
ATOM 1068 C CA . GLU A 1 127 ? 24.864 -7.004 -19.216 1.00 89.50 127 GLU A CA 1
ATOM 1069 C C . GLU A 1 127 ? 25.935 -6.014 -19.704 1.00 89.50 127 GLU A C 1
ATOM 1071 O O . GLU A 1 127 ? 26.814 -6.379 -20.485 1.00 89.50 127 GLU A O 1
ATOM 1076 N N . TYR A 1 128 ? 25.962 -4.783 -19.179 1.00 90.31 128 TYR A N 1
ATOM 1077 C CA . TYR A 1 128 ? 27.039 -3.827 -19.487 1.00 90.31 128 TYR A CA 1
ATOM 1078 C C . TYR A 1 128 ? 28.414 -4.367 -19.075 1.00 90.31 128 TYR A C 1
ATOM 1080 O O . TYR A 1 128 ? 29.383 -4.235 -19.824 1.00 90.31 128 TYR A O 1
ATOM 1088 N N . LYS A 1 129 ? 28.501 -5.010 -17.902 1.00 90.38 129 LYS A N 1
ATOM 1089 C CA . LYS A 1 129 ? 29.744 -5.621 -17.417 1.00 90.38 129 LYS A CA 1
ATOM 1090 C C . LYS A 1 129 ? 30.193 -6.772 -18.318 1.00 90.38 129 LYS A C 1
ATOM 1092 O O . LYS A 1 129 ? 31.375 -6.851 -18.636 1.00 90.38 129 LYS A O 1
ATOM 1097 N N . LYS A 1 130 ? 29.272 -7.641 -18.740 1.00 91.94 130 LYS A N 1
ATOM 1098 C CA . LYS A 1 130 ? 29.546 -8.771 -19.640 1.00 91.94 130 LYS A CA 1
ATOM 1099 C C . LYS A 1 130 ? 30.095 -8.306 -20.991 1.00 91.94 130 LYS A C 1
ATOM 1101 O O . LYS A 1 130 ? 31.010 -8.927 -21.520 1.00 91.94 130 LYS A O 1
ATOM 1106 N N . ASN A 1 131 ? 29.584 -7.188 -21.502 1.00 90.75 131 ASN A N 1
ATOM 1107 C CA . ASN A 1 131 ? 29.996 -6.612 -22.782 1.00 90.75 131 ASN A CA 1
ATOM 1108 C C . ASN A 1 131 ? 31.169 -5.615 -22.671 1.00 90.75 131 ASN A C 1
ATOM 1110 O O . ASN A 1 131 ? 31.503 -4.960 -23.655 1.00 90.75 131 ASN A O 1
ATOM 1114 N N . ASN A 1 132 ? 31.802 -5.471 -21.496 1.00 89.38 132 ASN A N 1
ATOM 1115 C CA . ASN A 1 132 ? 32.861 -4.481 -21.229 1.00 89.38 132 ASN A CA 1
ATOM 1116 C C . ASN A 1 132 ? 32.477 -3.036 -21.608 1.00 89.38 132 ASN A C 1
ATOM 1118 O O . ASN A 1 132 ? 33.323 -2.215 -21.965 1.00 89.38 132 ASN A O 1
ATOM 1122 N N . MET A 1 133 ? 31.189 -2.710 -21.514 1.00 87.94 133 MET A N 1
ATOM 1123 C CA . MET A 1 133 ? 30.664 -1.388 -21.827 1.00 87.94 133 MET A CA 1
ATOM 1124 C C . MET A 1 133 ? 30.591 -0.524 -20.568 1.00 87.94 133 MET A C 1
ATOM 1126 O O . MET A 1 133 ? 30.316 -0.997 -19.462 1.00 87.94 133 MET A O 1
ATOM 1130 N N . LYS A 1 134 ? 30.782 0.788 -20.734 1.00 84.56 134 LYS A N 1
ATOM 1131 C CA . LYS A 1 134 ? 30.554 1.745 -19.649 1.00 84.56 134 LYS A CA 1
ATOM 1132 C C . LYS A 1 134 ? 29.048 1.847 -19.388 1.00 84.56 134 LYS A C 1
ATOM 1134 O O . LYS A 1 134 ? 28.294 2.231 -20.276 1.00 84.56 134 LYS A O 1
ATOM 1139 N N . GLY A 1 135 ? 28.627 1.475 -18.181 1.00 82.56 135 GLY A N 1
ATOM 1140 C CA . GLY A 1 135 ? 27.221 1.490 -17.779 1.00 82.56 135 GLY A CA 1
ATOM 1141 C C . GLY A 1 135 ? 26.602 2.887 -17.810 1.00 82.56 135 GLY A C 1
ATOM 1142 O O . GLY A 1 135 ? 27.267 3.878 -17.504 1.00 82.56 135 GLY A O 1
ATOM 1143 N N . VAL A 1 136 ? 25.313 2.944 -18.140 1.00 88.31 136 VAL A N 1
ATOM 1144 C CA . VAL A 1 136 ? 24.479 4.142 -17.975 1.00 88.31 136 VAL A CA 1
ATOM 1145 C C . VAL A 1 136 ? 24.093 4.337 -16.508 1.00 88.31 136 VAL A C 1
ATOM 1147 O O . VAL A 1 136 ? 24.041 3.371 -15.737 1.00 88.31 136 VAL A O 1
ATOM 1150 N N . ASP A 1 137 ? 23.820 5.581 -16.102 1.00 89.94 137 ASP A N 1
ATOM 1151 C CA . ASP A 1 137 ? 23.282 5.823 -14.763 1.00 89.94 137 ASP A CA 1
ATOM 1152 C C . ASP A 1 137 ? 21.859 5.266 -14.657 1.00 89.94 1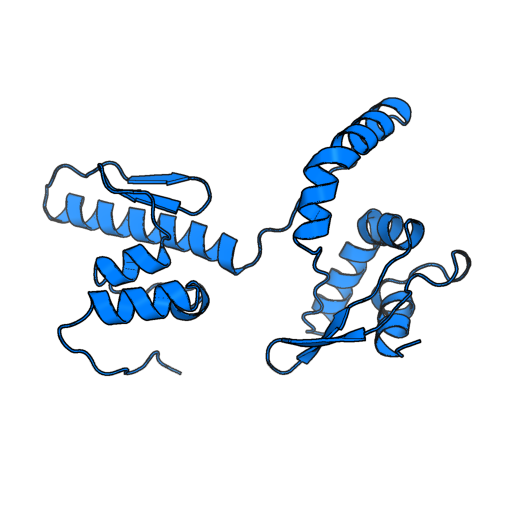37 ASP A C 1
ATOM 1154 O O . ASP A 1 137 ? 21.034 5.432 -15.555 1.00 89.94 137 ASP A O 1
ATOM 1158 N N . ILE A 1 138 ? 21.582 4.576 -13.553 1.00 92.25 138 ILE A N 1
ATOM 1159 C CA . ILE A 1 138 ? 20.278 3.969 -13.286 1.00 92.25 138 ILE A CA 1
ATOM 1160 C C . ILE A 1 138 ? 19.900 4.312 -11.858 1.00 92.25 138 ILE A C 1
ATOM 1162 O O . ILE A 1 138 ? 20.544 3.847 -10.903 1.00 92.25 138 ILE A O 1
ATOM 1166 N N . THR A 1 139 ? 18.831 5.090 -11.717 1.00 92.75 139 THR A N 1
ATOM 1167 C CA . THR A 1 139 ? 18.323 5.565 -10.432 1.00 92.75 139 THR A CA 1
ATOM 1168 C C . THR A 1 139 ? 16.870 5.157 -10.231 1.00 92.75 139 THR A C 1
ATOM 1170 O O . THR A 1 139 ? 16.052 5.196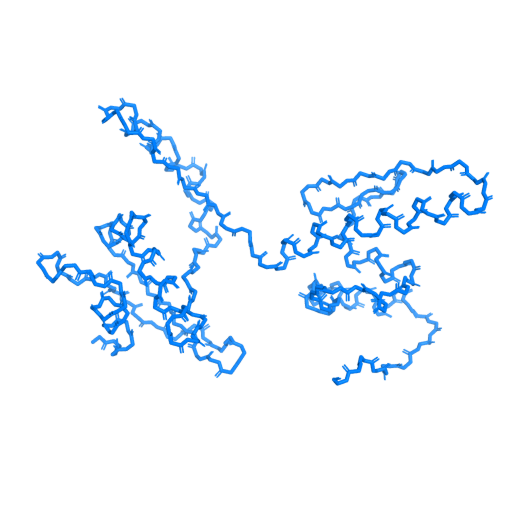 -11.144 1.00 92.75 139 THR A O 1
ATOM 1173 N N . LEU A 1 140 ? 16.550 4.747 -9.002 1.00 90.69 140 LEU A N 1
ATOM 1174 C CA . LEU A 1 140 ? 15.193 4.419 -8.575 1.00 90.69 140 LEU A CA 1
ATOM 1175 C C . LEU A 1 140 ? 14.730 5.503 -7.597 1.00 90.69 140 LEU A C 1
ATOM 1177 O O . LEU A 1 140 ? 15.335 5.684 -6.538 1.00 90.69 140 LEU A O 1
ATOM 1181 N N . ARG A 1 141 ? 13.669 6.237 -7.939 1.00 86.19 141 ARG A N 1
ATOM 1182 C CA . ARG A 1 141 ? 13.048 7.239 -7.058 1.00 86.19 141 ARG A CA 1
ATOM 1183 C C . ARG A 1 141 ? 11.536 7.088 -7.079 1.00 86.19 141 ARG A C 1
ATOM 1185 O O . ARG A 1 141 ? 10.929 7.107 -8.139 1.00 86.19 141 ARG A O 1
ATOM 1192 N N . LYS A 1 142 ? 10.928 7.000 -5.890 1.00 84.62 142 LYS A N 1
ATOM 1193 C CA . LYS A 1 142 ? 9.465 6.891 -5.712 1.00 84.62 142 LYS A CA 1
ATOM 1194 C C . LYS A 1 142 ? 8.836 5.789 -6.592 1.00 84.62 142 LYS A C 1
ATOM 1196 O O . LYS A 1 142 ? 7.808 6.025 -7.215 1.00 84.62 142 LYS A O 1
ATOM 1201 N N . SER A 1 143 ? 9.469 4.615 -6.654 1.00 84.56 143 SER A N 1
ATOM 1202 C CA . SER A 1 143 ? 9.028 3.479 -7.483 1.00 84.56 143 SER A CA 1
ATOM 1203 C C . SER A 1 143 ? 9.040 3.721 -8.999 1.00 84.56 143 SER A C 1
ATOM 1205 O O . SER A 1 143 ? 8.438 2.952 -9.742 1.00 84.56 143 SER A O 1
ATOM 1207 N N . LEU A 1 144 ? 9.741 4.759 -9.463 1.00 90.44 144 LEU A N 1
ATOM 1208 C CA . LEU A 1 144 ? 10.026 5.013 -10.873 1.00 90.44 144 LEU A CA 1
ATOM 1209 C C . LEU A 1 144 ? 11.517 4.815 -11.142 1.00 90.44 144 LEU A C 1
ATOM 1211 O O . LEU A 1 144 ? 12.368 5.249 -10.356 1.00 90.44 144 LEU A O 1
ATOM 1215 N N . LEU A 1 145 ? 11.816 4.156 -12.253 1.00 93.44 145 LEU A N 1
ATOM 1216 C CA . LEU A 1 145 ? 13.154 3.873 -12.735 1.00 93.44 145 LEU A CA 1
ATOM 1217 C C . LEU A 1 145 ? 13.527 4.893 -13.813 1.00 93.44 145 LEU A C 1
ATOM 1219 O O . LEU A 1 145 ? 12.818 5.044 -14.805 1.00 93.44 145 LEU A O 1
ATOM 1223 N N . LYS A 1 146 ? 14.649 5.582 -13.612 1.00 93.88 146 LYS A N 1
ATOM 1224 C CA . LYS A 1 146 ? 15.280 6.457 -14.601 1.00 93.88 146 LYS A CA 1
ATOM 1225 C C . LYS A 1 146 ? 16.561 5.791 -15.097 1.00 93.88 146 LYS A C 1
ATOM 1227 O O . LYS A 1 146 ? 17.406 5.418 -14.280 1.00 93.88 146 LYS A O 1
ATOM 1232 N N . ILE A 1 147 ? 16.688 5.645 -16.414 1.00 91.50 147 ILE A N 1
ATOM 1233 C CA . ILE A 1 147 ? 17.853 5.063 -17.092 1.00 91.50 147 ILE A CA 1
ATOM 1234 C C . ILE A 1 147 ? 18.434 6.133 -18.018 1.00 91.50 147 ILE A C 1
ATOM 1236 O O . ILE A 1 147 ? 17.772 6.551 -18.965 1.00 91.50 147 ILE A O 1
ATOM 1240 N N . GLY A 1 148 ? 19.660 6.580 -17.743 1.00 89.25 148 GLY A N 1
ATOM 1241 C CA . GLY A 1 148 ? 20.308 7.661 -18.486 1.00 89.25 148 GLY A CA 1
ATOM 1242 C C . GLY A 1 148 ? 19.475 8.945 -18.475 1.00 89.25 148 GLY A C 1
ATOM 1243 O O . GLY A 1 148 ? 19.000 9.372 -17.423 1.00 89.25 148 GLY A O 1
ATOM 1244 N N . GLU A 1 149 ? 19.275 9.533 -19.653 1.00 88.00 149 GLU A N 1
ATOM 1245 C CA . GLU A 1 149 ? 18.492 10.764 -19.834 1.00 88.00 149 GLU A CA 1
ATOM 1246 C C . GLU A 1 149 ? 16.996 10.522 -20.085 1.00 88.00 149 GLU A C 1
ATOM 1248 O O . GLU A 1 149 ? 16.235 11.480 -20.199 1.00 88.00 149 GLU A O 1
ATOM 1253 N N . ASN A 1 150 ? 16.549 9.262 -20.125 1.00 87.56 150 ASN A N 1
ATOM 1254 C CA . ASN A 1 150 ? 15.144 8.944 -20.374 1.00 87.56 150 ASN A CA 1
ATOM 1255 C C . ASN A 1 150 ? 14.238 9.431 -19.234 1.00 87.56 150 ASN A C 1
ATOM 1257 O O . ASN A 1 150 ? 14.662 9.561 -18.077 1.00 87.56 150 ASN A O 1
ATOM 1261 N N . GLU A 1 151 ? 12.962 9.660 -19.552 1.00 89.25 151 GLU A N 1
ATOM 1262 C CA . GLU A 1 151 ? 11.971 9.996 -18.535 1.00 89.25 151 GLU A CA 1
ATOM 1263 C C . GLU A 1 151 ? 11.821 8.855 -17.510 1.00 89.25 151 GLU A C 1
ATOM 1265 O O . GLU A 1 151 ? 11.917 7.677 -17.867 1.00 89.25 151 GLU A O 1
ATOM 1270 N N . PRO A 1 152 ? 11.604 9.164 -16.216 1.00 92.31 152 PRO A N 1
ATOM 1271 C CA . PRO A 1 152 ? 11.353 8.140 -15.210 1.00 92.31 152 PRO A CA 1
ATOM 1272 C C . PRO A 1 152 ? 10.062 7.369 -15.507 1.00 92.31 152 PRO A C 1
ATOM 1274 O O . PRO A 1 152 ? 8.980 7.952 -15.545 1.00 92.31 152 PRO A O 1
ATOM 1277 N N . MET A 1 153 ? 10.161 6.048 -15.630 1.00 91.75 153 MET A N 1
ATOM 1278 C CA . MET A 1 153 ? 9.028 5.169 -15.936 1.00 91.75 153 MET A CA 1
ATOM 1279 C C . MET A 1 153 ? 8.838 4.114 -14.851 1.00 91.75 153 MET A C 1
ATOM 1281 O O . MET A 1 153 ? 9.736 3.847 -14.050 1.00 91.75 153 MET A O 1
ATOM 1285 N N . LYS A 1 154 ? 7.664 3.480 -14.808 1.00 91.69 154 LYS A N 1
ATOM 1286 C CA . LYS A 1 154 ? 7.469 2.335 -13.914 1.00 91.69 154 LYS A CA 1
ATOM 1287 C C . LYS A 1 154 ? 8.369 1.169 -14.340 1.00 91.69 154 LYS A C 1
ATOM 1289 O O . LYS A 1 154 ? 8.418 0.864 -15.531 1.00 91.69 154 LYS A O 1
ATOM 1294 N N . PRO A 1 155 ? 9.000 0.464 -13.390 1.00 94.19 155 PRO A N 1
ATOM 1295 C CA . PRO A 1 155 ? 9.771 -0.748 -13.660 1.00 94.19 155 PRO A CA 1
ATOM 1296 C C . PRO A 1 155 ? 9.050 -1.772 -14.542 1.00 94.19 155 PRO A C 1
ATOM 1298 O O . PRO A 1 155 ? 9.658 -2.297 -15.466 1.00 94.19 155 PRO A O 1
ATOM 1301 N N . ALA A 1 156 ? 7.750 -1.999 -14.328 1.00 91.81 156 ALA A N 1
ATOM 1302 C CA . ALA A 1 156 ? 6.978 -2.915 -15.175 1.00 91.81 156 ALA A CA 1
ATOM 1303 C C . ALA A 1 156 ? 6.890 -2.470 -16.648 1.00 91.81 156 ALA A C 1
ATOM 1305 O O . ALA A 1 156 ? 6.998 -3.299 -17.543 1.00 91.81 156 ALA A O 1
ATOM 1306 N N . VAL A 1 157 ? 6.752 -1.164 -16.903 1.00 90.25 157 VAL A N 1
ATOM 1307 C CA . VAL A 1 157 ? 6.754 -0.607 -18.268 1.00 90.25 157 VAL A CA 1
ATOM 1308 C C . VAL A 1 157 ? 8.143 -0.745 -18.890 1.00 90.25 157 VAL A C 1
ATOM 1310 O O . VAL A 1 157 ? 8.266 -1.153 -20.039 1.00 90.25 157 VAL A O 1
ATOM 1313 N N . VAL A 1 158 ? 9.197 -0.462 -18.118 1.00 91.75 158 VAL A N 1
ATOM 1314 C CA . VAL A 1 158 ? 10.587 -0.616 -18.575 1.00 91.75 158 VAL A CA 1
ATOM 1315 C C . VAL A 1 158 ? 10.884 -2.060 -18.975 1.00 91.75 158 VAL A C 1
ATOM 1317 O O . VAL A 1 158 ? 11.497 -2.271 -20.014 1.00 91.75 158 VAL A O 1
ATOM 1320 N N . ALA A 1 159 ? 10.448 -3.039 -18.177 1.00 92.25 159 ALA A N 1
ATOM 1321 C CA . ALA A 1 159 ? 10.676 -4.450 -18.475 1.00 92.25 159 ALA A CA 1
ATOM 1322 C C . ALA A 1 159 ? 10.090 -4.864 -19.832 1.00 92.25 159 ALA A C 1
ATOM 1324 O O . ALA A 1 159 ? 10.730 -5.621 -20.552 1.00 92.25 159 ALA A O 1
ATOM 1325 N N . ILE A 1 160 ? 8.916 -4.331 -20.190 1.00 89.56 160 ILE A N 1
ATOM 1326 C CA . ILE A 1 160 ? 8.271 -4.599 -21.483 1.00 89.56 160 ILE A CA 1
ATOM 1327 C C . ILE A 1 160 ? 8.992 -3.874 -22.617 1.00 89.56 160 ILE A C 1
ATOM 1329 O O . ILE A 1 160 ? 9.290 -4.480 -23.637 1.00 89.56 160 ILE A O 1
ATOM 1333 N N . LEU A 1 161 ? 9.311 -2.587 -22.441 1.00 87.69 161 LEU A N 1
ATOM 1334 C CA . LEU A 1 161 ? 9.986 -1.799 -23.479 1.00 87.69 161 LEU A CA 1
ATOM 1335 C C . LEU A 1 161 ? 11.390 -2.318 -23.812 1.00 87.69 161 LEU A C 1
ATOM 1337 O O . LEU A 1 161 ? 11.863 -2.127 -24.928 1.00 87.69 161 LEU A O 1
ATOM 1341 N N . LEU A 1 162 ? 12.063 -2.933 -22.840 1.00 87.88 162 LEU A N 1
ATOM 1342 C CA . LEU A 1 162 ? 13.381 -3.540 -23.016 1.00 87.88 162 LEU A CA 1
ATOM 1343 C C . LEU A 1 162 ? 13.316 -5.037 -23.352 1.00 87.88 162 LEU A C 1
ATOM 1345 O O . LEU A 1 162 ? 14.375 -5.655 -23.419 1.00 87.88 162 LEU A O 1
ATOM 1349 N N . ASP A 1 163 ? 12.115 -5.603 -23.519 1.00 88.19 163 ASP A N 1
ATOM 1350 C CA . ASP A 1 163 ? 11.878 -7.029 -23.785 1.00 88.19 163 ASP A CA 1
ATOM 1351 C C . ASP A 1 163 ? 12.695 -7.949 -22.856 1.00 88.19 163 ASP A C 1
ATOM 1353 O O . ASP A 1 163 ? 13.460 -8.819 -23.273 1.00 88.19 163 ASP A O 1
ATOM 1357 N N . MET A 1 164 ? 12.622 -7.673 -21.550 1.00 87.56 164 MET A N 1
ATOM 1358 C CA . MET A 1 164 ? 13.458 -8.359 -20.568 1.00 87.56 164 MET A CA 1
ATOM 1359 C C . MET A 1 164 ? 12.939 -9.763 -20.274 1.00 87.56 164 MET A C 1
ATOM 1361 O O . MET A 1 164 ? 11.780 -9.938 -19.896 1.00 87.56 164 MET A O 1
ATOM 1365 N N . ASP A 1 165 ? 13.837 -10.749 -20.301 1.00 88.62 165 ASP A N 1
ATOM 1366 C CA . ASP A 1 165 ? 13.548 -12.068 -19.742 1.00 88.62 165 ASP A CA 1
ATOM 1367 C C . ASP A 1 165 ? 13.423 -11.980 -18.212 1.00 88.62 165 ASP A C 1
ATOM 1369 O O . ASP A 1 165 ? 14.395 -11.736 -17.491 1.00 88.62 165 ASP A O 1
ATOM 1373 N N . LEU A 1 166 ? 12.203 -12.182 -17.716 1.00 89.31 166 LEU A N 1
ATOM 1374 C CA . LEU A 1 166 ? 11.874 -12.194 -16.293 1.00 89.31 166 LEU A CA 1
ATOM 1375 C C . LEU A 1 166 ? 11.626 -13.610 -15.754 1.00 89.31 166 LEU A C 1
ATOM 1377 O O . LEU A 1 166 ? 11.005 -13.758 -14.706 1.00 89.31 166 LEU A O 1
ATOM 1381 N N . SER A 1 167 ? 12.120 -14.659 -16.413 1.00 87.12 167 SER A N 1
ATOM 1382 C CA . SER A 1 167 ? 11.975 -16.055 -15.965 1.00 87.12 167 SER A CA 1
ATOM 1383 C C . SER A 1 167 ? 12.408 -16.298 -14.510 1.00 87.12 167 SER A C 1
ATOM 1385 O O . SER A 1 167 ? 11.830 -17.130 -13.815 1.00 87.12 167 SER A O 1
ATOM 1387 N N . ASN A 1 168 ? 13.392 -15.536 -14.022 1.00 85.81 168 ASN A N 1
ATOM 1388 C CA . ASN A 1 168 ? 13.918 -15.620 -12.655 1.00 85.81 168 ASN A CA 1
ATOM 1389 C C . ASN A 1 168 ? 13.314 -14.582 -11.686 1.00 85.81 168 ASN A C 1
ATOM 1391 O O . ASN A 1 168 ? 13.786 -14.434 -10.553 1.00 85.81 168 ASN A O 1
ATOM 1395 N N . TRP A 1 169 ? 12.304 -13.827 -12.120 1.00 88.31 169 TRP A N 1
ATOM 1396 C CA . TRP A 1 169 ? 11.575 -12.887 -11.274 1.00 88.31 169 TRP A CA 1
ATOM 1397 C C . TRP A 1 169 ? 10.574 -13.630 -10.380 1.00 88.31 169 TRP A C 1
ATOM 1399 O O . TRP A 1 169 ? 9.797 -14.454 -10.846 1.00 88.31 169 TRP A O 1
ATOM 1409 N N . ASN A 1 170 ? 10.575 -13.318 -9.081 1.00 84.44 170 ASN A N 1
ATOM 1410 C CA . ASN A 1 170 ? 9.759 -14.003 -8.069 1.00 84.44 170 ASN A CA 1
ATOM 1411 C C . ASN A 1 170 ? 8.761 -13.079 -7.346 1.00 84.44 170 ASN A C 1
ATOM 1413 O O . ASN A 1 170 ? 8.420 -13.312 -6.183 1.00 84.44 170 ASN A O 1
ATOM 1417 N N . GLY A 1 171 ? 8.358 -11.984 -7.988 1.00 83.56 171 GLY A N 1
ATOM 1418 C CA . GLY A 1 171 ? 7.299 -11.102 -7.493 1.00 83.56 171 GLY A CA 1
ATOM 1419 C C . GLY A 1 171 ? 6.051 -11.176 -8.363 1.00 83.56 171 GLY A C 1
ATOM 1420 O O . GLY A 1 171 ? 5.896 -12.093 -9.165 1.00 83.56 171 GLY A O 1
ATOM 1421 N N . LEU A 1 172 ? 5.159 -10.198 -8.207 1.00 78.94 172 LEU A N 1
ATOM 1422 C CA . LEU A 1 172 ? 3.937 -10.127 -9.005 1.00 78.94 172 LEU A CA 1
ATOM 1423 C C . LEU A 1 172 ? 4.227 -10.115 -10.519 1.00 78.94 172 LEU A C 1
ATOM 1425 O O . LEU A 1 172 ? 5.213 -9.499 -10.948 1.00 78.94 172 LEU A O 1
ATOM 1429 N N . PRO A 1 173 ? 3.360 -10.745 -11.329 1.00 83.50 173 PRO A N 1
ATOM 1430 C CA . PRO A 1 173 ? 3.469 -10.695 -12.780 1.00 83.50 173 PRO A CA 1
ATOM 1431 C C . PRO A 1 173 ? 3.219 -9.268 -13.297 1.00 83.50 173 PRO A C 1
ATOM 1433 O O . PRO A 1 173 ? 2.565 -8.448 -12.642 1.00 83.50 173 PRO A O 1
ATOM 1436 N N . LEU A 1 174 ? 3.793 -8.941 -14.460 1.00 84.69 174 LEU A N 1
ATOM 1437 C CA . LEU A 1 174 ? 3.811 -7.567 -14.980 1.00 84.69 174 LEU A CA 1
ATOM 1438 C C . LEU A 1 174 ? 2.406 -6.993 -15.206 1.00 84.69 174 LEU A C 1
ATOM 1440 O O . LEU A 1 174 ? 2.173 -5.820 -14.926 1.00 84.69 174 LEU A O 1
ATOM 1444 N N . ASP A 1 175 ? 1.453 -7.815 -15.637 1.00 80.25 175 ASP A N 1
ATOM 1445 C CA . ASP A 1 175 ? 0.048 -7.449 -15.842 1.00 80.25 175 ASP A CA 1
ATOM 1446 C C . ASP A 1 175 ? -0.641 -6.947 -14.559 1.00 80.25 175 ASP A C 1
ATOM 1448 O O . ASP A 1 175 ? -1.526 -6.093 -14.620 1.00 80.25 175 ASP A O 1
ATOM 1452 N N . GLN A 1 176 ? -0.212 -7.418 -13.389 1.00 75.25 176 GLN A N 1
ATOM 1453 C CA . GLN A 1 176 ? -0.704 -6.952 -12.088 1.00 75.25 176 GLN A CA 1
ATOM 1454 C C . GLN A 1 176 ? 0.039 -5.713 -11.575 1.00 75.25 176 GLN A C 1
ATOM 1456 O O . GLN A 1 176 ? -0.392 -5.068 -10.614 1.00 75.25 176 GLN A O 1
ATOM 1461 N N . LEU A 1 177 ? 1.166 -5.374 -12.200 1.00 81.50 177 LEU A N 1
ATOM 1462 C CA . LEU A 1 177 ? 1.978 -4.206 -11.877 1.00 81.50 177 LEU A CA 1
ATOM 1463 C C . LEU A 1 177 ? 1.650 -2.989 -12.764 1.00 81.50 177 LEU A C 1
ATOM 1465 O O . LEU A 1 177 ? 2.011 -1.863 -12.398 1.00 81.50 177 LEU A O 1
ATOM 1469 N N . LEU A 1 178 ? 0.957 -3.198 -13.885 1.00 80.50 178 LEU A N 1
ATOM 1470 C CA . LEU A 1 178 ? 0.509 -2.167 -14.824 1.00 80.50 178 LEU A CA 1
ATOM 1471 C C . LEU A 1 178 ? -0.926 -1.703 -14.556 1.00 80.50 178 LEU A C 1
ATOM 1473 O O . LEU A 1 178 ? -1.782 -2.465 -14.113 1.00 80.50 178 LEU A O 1
ATOM 1477 N N . THR A 1 179 ? -1.197 -0.443 -14.885 1.00 78.00 179 THR A N 1
ATOM 1478 C CA . THR A 1 179 ? -2.566 0.078 -15.030 1.00 78.00 179 THR A CA 1
ATOM 1479 C C . THR A 1 179 ? -3.139 -0.296 -16.392 1.00 78.00 179 THR A C 1
ATOM 1481 O O . THR A 1 179 ? -2.379 -0.530 -17.327 1.00 78.00 179 THR A O 1
ATOM 1484 N N . ASP A 1 180 ? -4.465 -0.294 -16.532 1.00 74.75 180 ASP A N 1
ATOM 1485 C CA . ASP A 1 180 ? -5.130 -0.648 -17.796 1.00 74.75 180 ASP A CA 1
ATOM 1486 C C . ASP A 1 180 ? -4.643 0.224 -18.963 1.00 74.75 180 ASP A C 1
ATOM 1488 O O . ASP A 1 180 ? -4.215 -0.295 -19.986 1.00 74.75 180 ASP A O 1
ATOM 1492 N N . LYS A 1 181 ? -4.509 1.538 -18.741 1.00 76.06 181 LYS A N 1
ATOM 1493 C CA . LYS A 1 181 ? -3.931 2.460 -19.730 1.00 76.06 181 LYS A CA 1
ATOM 1494 C C . LYS A 1 181 ? -2.505 2.077 -20.152 1.00 76.06 181 LYS A C 1
ATOM 1496 O O . LYS A 1 181 ? -2.150 2.213 -21.317 1.00 76.06 181 LYS A O 1
ATOM 1501 N N . GLU A 1 182 ? -1.667 1.639 -19.213 1.00 79.69 182 GLU A N 1
ATOM 1502 C CA . GLU A 1 182 ? -0.292 1.223 -19.523 1.00 79.69 182 GLU A CA 1
ATOM 1503 C C . GLU A 1 182 ? -0.257 -0.114 -20.268 1.00 79.69 182 GLU A C 1
ATOM 1505 O O . GLU A 1 182 ? 0.610 -0.294 -21.119 1.00 79.69 182 GLU A O 1
ATOM 1510 N N . LYS A 1 183 ? -1.194 -1.030 -19.993 1.00 78.62 183 LYS A N 1
ATOM 1511 C CA . LYS A 1 183 ? -1.341 -2.271 -20.768 1.00 78.62 183 LYS A CA 1
ATOM 1512 C C . LYS A 1 183 ? -1.668 -1.943 -22.218 1.00 78.62 183 LYS A C 1
ATOM 1514 O O . LYS A 1 183 ? -0.966 -2.400 -23.112 1.00 78.62 183 LYS A O 1
ATOM 1519 N N . ASP A 1 184 ? -2.639 -1.065 -22.436 1.00 75.12 184 ASP A N 1
ATOM 1520 C CA . ASP A 1 184 ? -3.047 -0.652 -23.780 1.00 75.12 184 ASP A CA 1
ATOM 1521 C C . ASP A 1 184 ? -1.884 0.015 -24.537 1.00 75.12 184 ASP A C 1
ATOM 1523 O O . ASP A 1 184 ? -1.558 -0.363 -25.660 1.00 75.12 184 ASP A O 1
ATOM 1527 N N . SER A 1 185 ? -1.165 0.938 -23.885 1.00 70.19 185 SER A N 1
ATOM 1528 C CA . SER A 1 185 ? -0.028 1.642 -24.504 1.00 70.19 185 SER A CA 1
ATOM 1529 C C . SER A 1 185 ? 1.185 0.740 -24.770 1.00 70.19 185 SER A C 1
ATOM 1531 O O . SER A 1 185 ? 1.933 0.968 -25.718 1.00 70.19 185 SER A O 1
ATOM 1533 N N . THR A 1 186 ? 1.412 -0.282 -23.942 1.00 65.56 186 THR A N 1
ATOM 1534 C CA . THR A 1 186 ? 2.520 -1.231 -24.147 1.00 65.56 186 THR A CA 1
ATOM 1535 C C . THR A 1 186 ? 2.190 -2.296 -25.195 1.00 65.56 186 THR A C 1
ATOM 1537 O O . THR A 1 186 ? 3.101 -2.740 -25.895 1.00 65.56 186 THR A O 1
ATOM 1540 N N . HIS A 1 187 ? 0.911 -2.638 -25.390 1.00 61.41 187 HIS A N 1
ATOM 1541 C CA . HIS A 1 187 ? 0.451 -3.452 -26.521 1.00 61.41 187 HIS A CA 1
ATOM 1542 C C . HIS A 1 187 ? 0.618 -2.737 -27.870 1.00 61.41 187 HIS A C 1
ATOM 1544 O O . HIS A 1 187 ? 1.002 -3.369 -28.850 1.00 61.41 187 HIS A O 1
ATOM 1550 N N . GLU A 1 188 ? 0.397 -1.422 -27.925 1.00 52.12 188 GLU A N 1
ATOM 1551 C CA . GLU A 1 188 ? 0.634 -0.629 -29.141 1.00 52.12 188 GLU A CA 1
ATOM 1552 C C . GLU A 1 188 ? 2.133 -0.429 -29.430 1.00 52.12 188 GLU A C 1
ATOM 1554 O O . GLU A 1 188 ? 2.564 -0.536 -30.578 1.00 52.12 188 GLU A O 1
ATOM 1559 N N . ALA A 1 189 ? 2.954 -0.201 -28.397 1.00 52.69 189 ALA A N 1
ATOM 1560 C CA . ALA A 1 189 ? 4.405 -0.025 -28.541 1.00 52.69 189 ALA A CA 1
ATOM 1561 C C . ALA A 1 189 ? 5.148 -1.316 -28.943 1.00 52.69 189 ALA A C 1
ATOM 1563 O O . ALA A 1 189 ? 6.216 -1.250 -29.547 1.00 52.69 189 ALA A O 1
ATOM 1564 N N . SER A 1 190 ? 4.571 -2.483 -28.642 1.00 51.06 190 SER A N 1
ATOM 1565 C CA . SER A 1 190 ? 5.060 -3.804 -29.064 1.00 51.06 190 SER A CA 1
ATOM 1566 C C . SER A 1 190 ? 4.491 -4.250 -30.421 1.00 51.06 190 SER A C 1
ATOM 1568 O O . SER A 1 190 ? 4.575 -5.429 -30.769 1.00 51.06 190 SER A O 1
ATOM 1570 N N . GLY A 1 191 ? 3.931 -3.312 -31.205 1.00 40.00 191 GLY A N 1
ATOM 1571 C CA . GLY A 1 191 ? 3.376 -3.486 -32.552 1.00 40.00 191 GLY A CA 1
ATOM 1572 C C . GLY A 1 191 ? 4.382 -4.007 -33.584 1.00 40.00 191 GLY A C 1
ATOM 1573 O O . GLY A 1 191 ? 4.846 -3.287 -34.462 1.00 40.00 191 GLY A O 1
ATOM 1574 N N . GLY A 1 192 ? 4.680 -5.293 -33.457 1.00 36.72 192 GLY A N 1
ATOM 1575 C CA . GLY A 1 192 ? 5.590 -6.101 -34.255 1.00 36.72 192 GLY A CA 1
ATOM 1576 C C . GLY A 1 192 ? 5.531 -7.570 -33.828 1.00 36.72 192 GLY A C 1
ATOM 1577 O O . GLY A 1 192 ? 6.549 -8.242 -33.837 1.00 36.72 192 GLY A O 1
ATOM 1578 N N . GLY A 1 193 ? 4.336 -8.034 -33.440 1.00 39.41 193 GLY A N 1
ATOM 1579 C CA . GLY A 1 193 ? 3.929 -9.435 -33.341 1.00 39.41 193 GLY A CA 1
ATOM 1580 C C . GLY A 1 193 ? 4.557 -10.265 -32.227 1.00 39.41 193 GLY A C 1
ATOM 1581 O O . GLY A 1 193 ? 5.595 -10.852 -32.459 1.00 39.41 193 GLY A O 1
ATOM 1582 N N . TYR A 1 194 ? 3.833 -10.481 -31.123 1.00 37.62 194 TYR A N 1
ATOM 1583 C CA . TYR A 1 194 ? 3.788 -11.796 -30.471 1.00 37.62 194 TYR A CA 1
ATOM 1584 C C . TYR A 1 194 ? 2.425 -12.046 -29.819 1.00 37.62 194 TYR A C 1
ATOM 1586 O O . TYR A 1 194 ? 1.868 -11.219 -29.100 1.00 37.62 194 TYR A O 1
ATOM 1594 N N . SER A 1 195 ? 1.887 -13.223 -30.128 1.00 35.47 195 SER A N 1
ATOM 1595 C CA . SER A 1 195 ? 0.708 -13.832 -29.529 1.00 35.47 195 SER A CA 1
ATOM 1596 C C . SER A 1 195 ? 0.920 -14.105 -28.041 1.00 35.47 195 SER A C 1
ATOM 1598 O O . SER A 1 195 ? 1.939 -14.669 -27.647 1.00 35.47 195 SER A O 1
ATOM 1600 N N . VAL A 1 196 ? -0.096 -13.775 -27.248 1.00 40.56 196 VAL A N 1
ATOM 1601 C CA . VAL A 1 196 ? -0.246 -14.125 -25.831 1.00 40.56 196 VAL A CA 1
ATOM 1602 C C . VAL A 1 196 ? 0.020 -15.623 -25.622 1.00 40.56 196 VAL A C 1
ATOM 1604 O O . VAL A 1 196 ? -0.705 -16.460 -26.159 1.00 40.56 196 VAL A O 1
ATOM 1607 N N . GLY A 1 197 ? 1.050 -15.964 -24.842 1.00 35.78 197 GLY A N 1
ATOM 1608 C CA . GLY A 1 197 ? 1.422 -17.351 -24.568 1.00 35.78 197 GLY A CA 1
ATOM 1609 C C . GLY A 1 197 ? 2.304 -17.527 -23.329 1.00 35.78 197 GLY A C 1
ATOM 1610 O O . GLY A 1 197 ? 3.516 -17.402 -23.415 1.00 35.78 197 GLY A O 1
ATOM 1611 N N . TYR A 1 198 ? 1.650 -17.917 -22.230 1.00 38.75 198 TYR A N 1
ATOM 1612 C CA . TYR A 1 198 ? 2.146 -18.709 -21.089 1.00 38.75 198 TYR A CA 1
ATOM 1613 C C . TYR A 1 198 ? 3.177 -18.116 -20.108 1.00 38.75 198 TYR A C 1
ATOM 1615 O O . TYR A 1 198 ? 4.372 -18.062 -20.370 1.00 38.75 198 TYR A O 1
ATOM 1623 N N . GLY A 1 199 ? 2.716 -17.881 -18.873 1.00 28.09 199 GLY A N 1
ATOM 1624 C CA . GLY A 1 199 ? 3.489 -18.233 -17.674 1.00 28.09 199 GLY A CA 1
ATOM 1625 C C . GLY A 1 199 ? 3.195 -19.693 -17.276 1.00 28.09 199 GLY A C 1
ATOM 1626 O O . GLY A 1 199 ? 2.093 -20.176 -17.566 1.00 28.09 199 GLY A O 1
ATOM 1627 N N . PRO A 1 200 ? 4.142 -20.432 -16.667 1.00 36.34 200 PRO A N 1
ATOM 1628 C CA . PRO A 1 200 ? 3.890 -21.803 -16.243 1.00 36.34 200 PRO A CA 1
ATOM 1629 C C . PRO A 1 200 ? 2.958 -21.841 -15.021 1.00 36.34 200 PRO A C 1
ATOM 1631 O O . PRO A 1 200 ? 2.929 -20.912 -14.214 1.00 36.34 200 PRO A O 1
ATOM 1634 N N . LYS A 1 201 ? 2.185 -22.929 -14.958 1.00 31.80 201 LYS A N 1
ATOM 1635 C CA . LYS A 1 201 ? 1.293 -23.324 -13.859 1.00 31.80 201 LYS A CA 1
ATOM 1636 C C . LYS A 1 201 ? 2.041 -23.571 -12.554 1.00 31.80 201 LYS A C 1
ATOM 1638 O O . LYS A 1 201 ? 3.178 -24.085 -12.632 1.00 31.80 201 LYS A O 1
#

pLDDT: mean 73.31, std 15.82, range [28.09, 94.19]

Secondary structure (DSSP, 8-state):
--HHHHHIIIIIS---GGG---EEEEEEEEEETTEEEEEEEE-HHHHHHIIIIIHHHHHHHHHHHT--------HHHHHHIIIIIHHHHHHHHHHHT-----PPPPPHHHHHHHHHHHHHHHHHHHHHHHTTPPPPPEEEETTEEEETTSPPB-HHHHHHHTT---TT--S--HHHHS-HHHHHHHHHHT-S---------

Sequence (201 aa):
MDKLLEDLATEIIKYPSSKGNPFTWPAPAGMQGDCMAFRARITYDFWRFFMQEGRKLLDEYNKQNGTEIKARITYDFWKFFMQEERKLLDEYNKQNGTEIKVNREKILTSKDQDRLGLYIRKMIKEEYKKNNMKGVDITLRKSLLKIGENEPMKPAVVAILLDMDLSNWNGLPLDQLLTDKEKDSTHEASGGGYSVGYGPK

Radius of gyration: 22.31 Å; chains: 1; bounding box: 58×42×61 Å

Organism: Strongylus vulgaris (NCBI:txid40348)